Protein AF-A0A1G3WNV5-F1 (afdb_monomer_lite)

Sequence (313 aa):
MLDRANKNKIIVFASIVGGILVFDLFTVISNIFVAPLLDGYGIPDILIYLKTVVFLFLFIVLFVWIKNENFKLTKTSLKIFSIVALALIIAYFLSLYMYKYVLILETTQIIKTNILNGNPSLVYEFSRINYKTLSYVQMIFAGFNSELIIFAEAMVLQLMVTSIEKYVVTDEPTHVYDPFLFDGKLFPLFFILTIAAFGSLNIFLLRYDMLGALEMAIGIAGFAVVFPALFPSMHIYKTRNGECTKSYFTGTYTLLLVLSILATLFFTALFGLNVMFITSGRGTYRIISSFIALVLSVFIAIRVQKIISLENK

Secondary structure (DSSP, 8-state):
-B-GGGHHHHHHHHHHHHHHHHHHHHHHHHHHHTS---SSB-HHHHHHHHHHHHHHHHHHHHHHHHH-TT----HHHHHHHHHHHHHHHHHHHHHHHHHHHHHHHHHHHIIIIIIISS-GGGHHHHHHHHHHHHHHHHHHHTTTT-HHHHHHHHHHHHHHHHHGGG--B----EEE--TTTS-TTHHHHHHHHHHHHHHTS-TT-S-B-HHHHHHHHHHHHHHHHHGGGHHHHHHHHHTTTSEEEHHHHHHHHHHHHHHHHHHHHHHHHHHHHHHHHHHTT---THHHHHHHHHHHHHHHHHHHHHHHHHHT-

pLDDT: mean 87.4, std 7.0, range [57.06, 97.0]

Foldseek 3Di:
DFDCVCLVVLVVVLVLLVVVLVLLVVLLCCVVPPAQDADFDFPLNLLSVVLNVLSVVLSVLSVCVNPPVPDDDDLLNNLLSLVLSLVSLVVSLVRLVVLLVVLVVVLVCLCVPPQPPHDVVCNVVSVVNSVSSVSNSCSNCVPSNPSVNSVVSSVVSVVSSVCSVVTDDDDFDWDFDDLVLLDLCLLVLLVLLLVLLVLLADPPDRGDHPLRSVLNSLSVQLNSLSVSLNVLNVVSNVCRRHIDGPCSSLVSLVSLLVSLVSNLVSLVVNLVSLVVCVVVVNHDPSNVSSVSSNVSSVVSNVVSVVSNVVVVD

Structure (mmCIF, N/CA/C/O backbone):
data_AF-A0A1G3WNV5-F1
#
_entry.id   AF-A0A1G3WNV5-F1
#
loop_
_atom_site.group_PDB
_atom_site.id
_atom_site.type_symbol
_atom_site.label_atom_id
_atom_site.label_alt_id
_atom_site.label_comp_id
_atom_site.label_asym_id
_atom_site.label_entity_id
_atom_site.label_seq_id
_atom_site.pdbx_PDB_ins_code
_atom_site.Cartn_x
_atom_site.Cartn_y
_atom_site.Cartn_z
_atom_site.occupancy
_atom_site.B_iso_or_equiv
_atom_site.auth_seq_id
_atom_site.auth_comp_id
_atom_site.auth_asym_id
_atom_site.auth_atom_id
_atom_site.pdbx_PDB_model_num
ATOM 1 N N . MET A 1 1 ? -19.283 -3.654 18.528 1.00 82.94 1 MET A N 1
ATOM 2 C CA . MET A 1 1 ? -18.450 -4.504 17.619 1.00 82.94 1 MET A CA 1
ATOM 3 C C . MET A 1 1 ? -19.262 -4.978 16.405 1.00 82.94 1 MET A C 1
ATOM 5 O O . MET A 1 1 ? -20.467 -4.794 16.427 1.00 82.94 1 MET A O 1
ATOM 9 N N . LEU A 1 2 ? -18.669 -5.540 15.334 1.00 84.62 2 LEU A N 1
ATOM 10 C CA . LEU A 1 2 ? -19.472 -6.085 14.215 1.00 84.62 2 LEU A CA 1
ATOM 11 C C . LEU A 1 2 ? -20.338 -7.264 14.674 1.00 84.62 2 LEU A C 1
ATOM 13 O O . LEU A 1 2 ? -19.812 -8.236 15.214 1.00 84.62 2 LEU A O 1
ATOM 17 N N . ASP A 1 3 ? -21.642 -7.183 14.411 1.00 87.12 3 ASP A N 1
ATOM 18 C CA . ASP A 1 3 ? -22.593 -8.237 14.756 1.00 87.12 3 ASP A CA 1
ATOM 19 C C . ASP A 1 3 ? -22.480 -9.434 13.791 1.00 87.12 3 ASP A C 1
ATOM 21 O O . ASP A 1 3 ? -22.239 -9.278 12.583 1.00 87.12 3 ASP A O 1
ATOM 25 N N . ARG A 1 4 ? -22.697 -10.639 14.323 1.00 86.06 4 ARG A N 1
ATOM 26 C CA . ARG A 1 4 ? -22.766 -11.902 13.582 1.00 86.06 4 ARG A CA 1
ATOM 27 C C . ARG A 1 4 ? -23.961 -11.984 12.636 1.00 86.06 4 ARG A C 1
ATOM 29 O O . ARG A 1 4 ? -23.869 -12.716 11.653 1.00 86.06 4 ARG A O 1
ATOM 36 N N . ALA A 1 5 ? -24.995 -11.163 12.813 1.00 87.06 5 ALA A N 1
ATOM 37 C CA . ALA A 1 5 ? -26.059 -10.978 11.825 1.00 87.06 5 ALA A CA 1
ATOM 38 C C . ALA A 1 5 ? -25.522 -10.607 10.422 1.00 87.06 5 ALA A C 1
ATOM 40 O O . ALA A 1 5 ? -26.149 -10.901 9.405 1.00 87.06 5 ALA A O 1
ATOM 41 N N . ASN A 1 6 ? -24.321 -10.017 10.331 1.00 90.31 6 ASN A N 1
ATOM 42 C CA . ASN A 1 6 ? -23.687 -9.668 9.056 1.00 90.31 6 ASN A CA 1
ATOM 43 C C . ASN A 1 6 ? -22.895 -10.818 8.402 1.00 90.31 6 ASN A C 1
ATOM 45 O O . ASN A 1 6 ? -22.257 -10.589 7.373 1.00 90.31 6 ASN A O 1
ATOM 49 N N . LYS A 1 7 ? -22.906 -12.042 8.956 1.00 90.25 7 LYS A N 1
ATOM 50 C CA . LYS A 1 7 ? -22.056 -13.157 8.493 1.00 90.25 7 LYS A CA 1
ATOM 51 C C . LYS A 1 7 ? -22.177 -13.423 6.993 1.00 90.25 7 LYS A C 1
ATOM 53 O O . LYS A 1 7 ? -21.157 -13.486 6.315 1.00 90.25 7 LYS A O 1
ATOM 58 N N . ASN A 1 8 ? -23.396 -13.485 6.457 1.00 91.31 8 ASN A N 1
ATOM 59 C CA . ASN A 1 8 ? -23.613 -13.724 5.025 1.00 91.31 8 ASN A CA 1
ATOM 60 C C . ASN A 1 8 ? -23.050 -12.592 4.152 1.00 91.31 8 ASN A C 1
ATOM 62 O O . ASN A 1 8 ? -22.412 -12.859 3.138 1.00 91.31 8 ASN A O 1
ATOM 66 N N . LYS A 1 9 ? -23.205 -11.330 4.575 1.00 92.62 9 LYS A N 1
ATOM 67 C CA . LYS A 1 9 ? -22.636 -10.171 3.866 1.00 92.62 9 LYS A CA 1
ATOM 68 C C . LYS A 1 9 ? -21.106 -10.223 3.857 1.00 92.62 9 LYS A C 1
ATOM 70 O O . LYS A 1 9 ? -20.479 -9.941 2.842 1.00 92.62 9 LYS A O 1
ATOM 75 N N . ILE A 1 10 ? -20.503 -10.634 4.973 1.00 92.19 10 ILE A N 1
ATOM 76 C CA . ILE A 1 10 ? -19.048 -10.773 5.095 1.00 92.19 10 ILE A CA 1
ATOM 77 C C . ILE A 1 10 ? -18.516 -11.967 4.288 1.00 92.19 10 ILE A C 1
ATOM 79 O O . ILE A 1 10 ? -17.440 -11.855 3.713 1.00 92.19 10 ILE A O 1
ATOM 83 N N . ILE A 1 11 ? -19.267 -13.066 4.160 1.00 94.12 11 ILE A N 1
ATOM 84 C CA . ILE A 1 11 ? -18.916 -14.182 3.262 1.00 94.12 11 ILE A CA 1
ATOM 85 C C . ILE A 1 11 ? -18.890 -13.721 1.800 1.00 94.12 11 ILE A C 1
ATOM 87 O O . ILE A 1 11 ? -17.937 -14.022 1.081 1.00 94.12 11 ILE A O 1
ATOM 91 N N . VAL A 1 12 ? -19.900 -12.962 1.363 1.00 94.38 12 VAL A N 1
ATOM 92 C CA . VAL A 1 12 ? -19.927 -12.378 0.010 1.00 94.38 12 VAL A CA 1
ATOM 93 C C . VAL A 1 12 ? -18.726 -11.456 -0.194 1.00 94.38 12 VAL A C 1
ATOM 95 O O . VAL A 1 12 ? -18.022 -11.576 -1.195 1.00 94.38 12 VAL A O 1
ATOM 98 N N . PHE A 1 13 ? -18.430 -10.596 0.784 1.00 95.00 13 PHE A N 1
ATOM 99 C CA . PHE A 1 13 ? -17.272 -9.710 0.718 1.00 95.00 13 PHE A CA 1
ATOM 100 C C . PHE A 1 13 ? -15.951 -10.502 0.633 1.00 95.00 13 PHE A C 1
ATOM 102 O O . PHE A 1 13 ? -15.135 -10.247 -0.249 1.00 95.00 13 PHE A O 1
ATOM 109 N N . ALA A 1 14 ? -15.761 -11.521 1.472 1.00 95.19 14 ALA A N 1
ATOM 110 C CA . ALA A 1 14 ? -14.579 -12.382 1.426 1.00 95.19 14 ALA A CA 1
ATOM 111 C C . ALA A 1 14 ? -14.433 -13.101 0.075 1.00 95.19 14 ALA A C 1
ATOM 113 O O . ALA A 1 14 ? -13.322 -13.229 -0.427 1.00 95.19 14 ALA A O 1
ATOM 114 N N . SER A 1 15 ? -15.545 -13.520 -0.534 1.00 95.31 15 SER A N 1
ATOM 115 C CA . SER A 1 15 ? -15.548 -14.179 -1.847 1.00 95.31 15 SER A CA 1
ATOM 116 C C . SER A 1 15 ? -15.090 -13.231 -2.957 1.00 95.31 15 SER A C 1
ATOM 118 O O . SER A 1 15 ? -14.293 -13.618 -3.803 1.00 95.31 15 SER A O 1
ATOM 120 N N . ILE A 1 16 ? -15.534 -11.971 -2.921 1.00 95.06 16 ILE A N 1
ATOM 121 C CA . ILE A 1 16 ? -15.100 -10.929 -3.862 1.00 95.06 16 ILE A CA 1
ATOM 122 C C . ILE A 1 16 ? -13.613 -10.616 -3.684 1.00 95.06 16 ILE A C 1
ATOM 124 O O . ILE A 1 16 ? -12.873 -10.602 -4.662 1.00 95.06 16 ILE A O 1
ATOM 128 N N . VAL A 1 17 ? -13.162 -10.405 -2.442 1.00 95.88 17 VAL A N 1
ATOM 129 C CA . VAL A 1 17 ? -11.740 -10.168 -2.129 1.00 95.88 17 VAL A CA 1
ATOM 130 C C . VAL A 1 17 ? -10.886 -11.355 -2.583 1.00 95.88 17 VAL A C 1
ATOM 132 O O . VAL A 1 17 ? -9.823 -11.150 -3.158 1.00 95.88 17 VAL A O 1
ATOM 135 N N . GLY A 1 18 ? -11.364 -12.586 -2.381 1.00 95.56 18 GLY A N 1
ATOM 136 C CA . GLY A 1 18 ? -10.711 -13.799 -2.870 1.00 95.56 18 GLY A CA 1
ATOM 137 C C . GLY A 1 18 ? -10.654 -13.869 -4.397 1.00 95.56 18 GLY A C 1
ATOM 138 O O . GLY A 1 18 ? -9.622 -14.240 -4.943 1.00 95.56 18 GLY A O 1
ATOM 139 N N . GLY A 1 19 ? -11.719 -13.457 -5.090 1.00 94.44 19 GLY A N 1
ATOM 140 C CA . GLY A 1 19 ? -11.733 -13.343 -6.550 1.00 94.44 19 GLY A CA 1
ATOM 141 C C . GLY A 1 19 ? -10.678 -12.365 -7.069 1.00 94.44 19 GLY A C 1
ATOM 142 O O . GLY A 1 19 ? -9.887 -12.737 -7.929 1.00 94.44 19 GLY A O 1
ATOM 143 N N . ILE A 1 20 ? -10.611 -11.156 -6.496 1.00 94.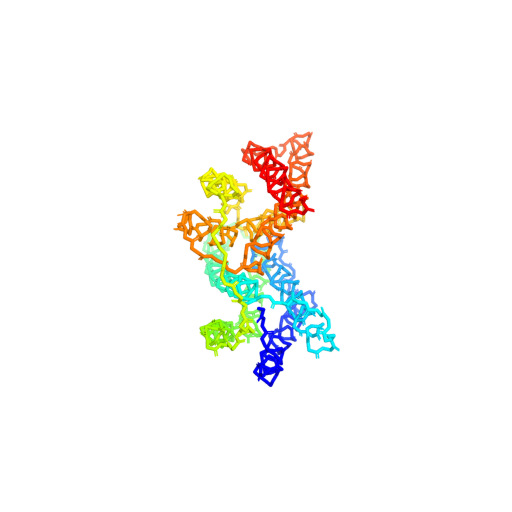44 20 ILE A N 1
ATOM 144 C CA . ILE A 1 20 ? -9.588 -10.150 -6.841 1.00 94.44 20 ILE A CA 1
ATOM 145 C C . ILE A 1 20 ? -8.181 -10.702 -6.580 1.00 94.44 20 ILE A C 1
ATOM 147 O O . ILE A 1 20 ? -7.308 -10.594 -7.432 1.00 94.44 20 ILE A O 1
ATOM 151 N N . LEU A 1 21 ? -7.968 -11.370 -5.442 1.00 95.06 21 LEU A N 1
ATOM 152 C CA . LEU A 1 21 ? -6.678 -11.976 -5.113 1.00 95.06 21 LEU A CA 1
ATOM 153 C C . LEU A 1 21 ? -6.249 -13.039 -6.140 1.00 95.06 21 LEU A C 1
ATOM 155 O O . LEU A 1 21 ? -5.070 -13.140 -6.463 1.00 95.06 21 LEU A O 1
ATOM 159 N N . VAL A 1 22 ? -7.187 -13.832 -6.663 1.00 93.38 22 VAL A N 1
ATOM 160 C CA . VAL A 1 22 ? -6.895 -14.809 -7.724 1.00 93.38 22 VAL A CA 1
ATOM 161 C C . VAL A 1 22 ? -6.466 -14.104 -9.014 1.00 93.38 22 VAL A C 1
ATOM 163 O O . VAL A 1 22 ? -5.479 -14.524 -9.618 1.00 93.38 22 VAL A O 1
ATOM 166 N N . PHE A 1 23 ? -7.148 -13.024 -9.412 1.00 91.31 23 PHE A N 1
ATOM 167 C CA . PHE A 1 23 ? -6.729 -12.204 -10.556 1.00 91.31 23 PHE A CA 1
ATOM 168 C C . PHE A 1 23 ? -5.331 -11.611 -10.348 1.00 91.31 23 PHE A C 1
ATOM 170 O O . PHE A 1 23 ? -4.480 -11.747 -11.226 1.00 91.31 23 PHE A O 1
ATOM 177 N N . ASP A 1 24 ? -5.057 -11.060 -9.164 1.00 91.81 24 ASP A N 1
ATOM 178 C CA . ASP A 1 24 ? -3.744 -10.522 -8.801 1.00 91.81 24 ASP A CA 1
ATOM 179 C C . ASP A 1 24 ? -2.633 -11.575 -8.908 1.00 91.81 24 ASP A C 1
ATOM 181 O O . ASP A 1 24 ? -1.569 -11.312 -9.471 1.00 91.81 24 ASP A O 1
ATOM 185 N N . LEU A 1 25 ? -2.881 -12.796 -8.426 1.00 91.38 25 LEU A N 1
ATOM 186 C CA . LEU A 1 25 ? -1.922 -13.896 -8.529 1.00 91.38 25 LEU A CA 1
ATOM 187 C C . LEU A 1 25 ? -1.656 -14.290 -9.987 1.00 91.38 25 LEU A C 1
ATOM 189 O O . LEU A 1 25 ? -0.496 -14.475 -10.359 1.00 91.38 25 LEU A O 1
ATOM 193 N N . PHE A 1 26 ? -2.693 -14.380 -10.827 1.00 89.12 26 PHE A N 1
ATOM 194 C CA . PHE A 1 26 ? -2.513 -14.641 -12.260 1.00 89.12 26 PHE A CA 1
ATOM 195 C C . PHE A 1 26 ? -1.722 -13.535 -12.948 1.00 89.12 26 PHE A C 1
ATOM 197 O O . PHE A 1 26 ? -0.851 -13.828 -13.770 1.00 89.12 26 PHE A O 1
ATOM 204 N N . THR A 1 27 ? -1.966 -12.281 -12.577 1.00 87.38 27 THR A N 1
ATOM 205 C CA . THR A 1 27 ? -1.164 -11.159 -13.045 1.00 87.38 27 THR A CA 1
ATOM 206 C C . THR A 1 27 ? 0.302 -11.322 -12.661 1.00 87.38 27 THR A C 1
ATOM 208 O O . THR A 1 27 ? 1.171 -11.195 -13.522 1.00 87.38 27 THR A O 1
ATOM 211 N N . VAL A 1 28 ? 0.601 -11.580 -11.386 1.00 87.94 28 VAL A N 1
ATOM 212 C CA . VAL A 1 28 ? 1.986 -11.711 -10.912 1.00 87.94 28 VAL A CA 1
ATOM 213 C C . VAL A 1 28 ? 2.701 -12.832 -11.665 1.00 87.94 28 VAL A C 1
ATOM 215 O O . VAL A 1 28 ? 3.815 -12.640 -12.150 1.00 87.94 28 VAL A O 1
ATOM 218 N N . ILE A 1 29 ? 2.037 -13.977 -11.838 1.00 85.44 29 ILE A N 1
ATOM 219 C CA . ILE A 1 29 ? 2.559 -15.105 -12.618 1.00 85.44 29 ILE A CA 1
ATOM 220 C C . ILE A 1 29 ? 2.815 -14.680 -14.072 1.00 85.44 29 ILE A C 1
ATOM 222 O O . ILE A 1 29 ? 3.893 -14.936 -14.603 1.00 85.44 29 ILE A O 1
ATOM 226 N N . SER A 1 30 ? 1.870 -13.988 -14.711 1.00 81.75 30 SER A N 1
ATOM 227 C CA . SER A 1 30 ? 2.032 -13.501 -16.086 1.00 81.75 30 SER A CA 1
ATOM 228 C C . SER A 1 30 ? 3.206 -12.525 -16.218 1.00 81.75 30 SER A C 1
ATOM 230 O O . SER A 1 30 ? 3.991 -12.628 -17.160 1.00 81.75 30 SER A O 1
ATOM 232 N N . ASN A 1 31 ? 3.377 -11.607 -15.268 1.00 79.75 31 ASN A N 1
ATOM 233 C CA . ASN A 1 31 ? 4.469 -10.635 -15.290 1.00 79.75 31 ASN A CA 1
ATOM 234 C C . ASN A 1 31 ? 5.847 -11.294 -15.119 1.00 79.75 31 ASN A C 1
ATOM 236 O O . ASN A 1 31 ? 6.815 -10.822 -15.708 1.00 79.75 31 ASN A O 1
ATOM 240 N N . ILE A 1 32 ? 5.942 -12.376 -14.339 1.00 80.19 32 ILE A N 1
ATOM 241 C CA . ILE A 1 32 ? 7.207 -13.089 -14.101 1.00 80.19 32 ILE A CA 1
ATOM 242 C C . ILE A 1 32 ? 7.548 -14.042 -15.254 1.00 80.19 32 ILE A C 1
ATOM 244 O O . ILE A 1 32 ? 8.705 -14.118 -15.663 1.00 80.19 32 ILE A O 1
ATOM 248 N N . PHE A 1 33 ? 6.564 -14.798 -15.751 1.00 78.00 33 PHE A N 1
ATOM 249 C CA . PHE A 1 33 ? 6.813 -15.944 -16.634 1.00 78.00 33 PHE A CA 1
ATOM 250 C C . PHE A 1 33 ? 6.441 -15.716 -18.101 1.00 78.00 33 PHE A C 1
ATOM 252 O O . PHE A 1 33 ? 6.921 -16.455 -18.959 1.00 78.00 33 PHE A O 1
ATOM 259 N N . VAL A 1 34 ? 5.584 -14.736 -18.403 1.00 71.44 34 VAL A N 1
ATOM 260 C CA . VAL A 1 34 ? 5.043 -14.525 -19.758 1.00 71.44 34 VAL A CA 1
ATOM 261 C C . VAL A 1 34 ? 5.538 -13.212 -20.360 1.00 71.44 34 VAL A C 1
ATOM 263 O O . VAL A 1 34 ? 5.897 -13.175 -21.536 1.00 71.44 34 VAL A O 1
ATOM 266 N N . ALA A 1 35 ? 5.590 -12.136 -19.573 1.00 68.25 35 ALA A N 1
ATOM 267 C CA . ALA A 1 35 ? 6.023 -10.836 -20.065 1.00 68.25 35 ALA A CA 1
ATOM 268 C C . ALA A 1 35 ? 7.552 -10.775 -20.270 1.00 68.25 35 ALA A C 1
ATOM 270 O O . ALA A 1 35 ? 8.317 -11.269 -19.438 1.00 68.25 35 ALA A O 1
ATOM 271 N N . PRO A 1 36 ? 8.041 -10.134 -21.349 1.00 70.25 36 PRO A N 1
ATOM 272 C CA . PRO A 1 36 ? 9.471 -9.936 -21.534 1.00 70.25 36 PRO A CA 1
ATOM 273 C C . PRO A 1 36 ? 10.030 -8.976 -20.470 1.00 70.25 36 PRO A C 1
ATOM 275 O O . PRO A 1 36 ? 9.568 -7.846 -20.342 1.00 70.25 36 PRO A O 1
ATOM 278 N N . LEU A 1 37 ? 11.064 -9.408 -19.743 1.00 68.94 37 LEU A N 1
ATOM 279 C CA . LEU A 1 37 ? 11.700 -8.636 -18.665 1.00 68.94 37 LEU A CA 1
ATOM 280 C C . LEU A 1 37 ? 12.330 -7.341 -19.183 1.00 68.94 37 LEU A C 1
ATOM 282 O O . LEU A 1 37 ? 13.347 -7.407 -19.868 1.00 68.94 37 LEU A O 1
ATOM 286 N N . LEU A 1 38 ? 11.777 -6.172 -18.867 1.00 72.69 38 LEU A N 1
A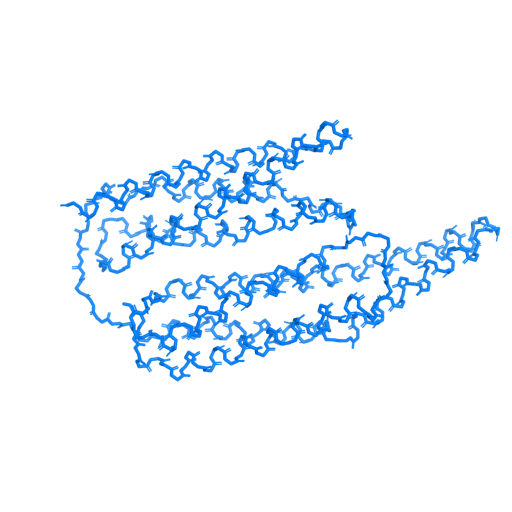TOM 287 C CA . LEU A 1 38 ? 12.399 -4.886 -19.205 1.00 72.69 38 LEU A CA 1
ATOM 288 C C . LEU A 1 38 ? 13.666 -4.628 -18.370 1.00 72.69 38 LEU A C 1
ATOM 290 O O . LEU A 1 38 ? 13.904 -5.269 -17.348 1.00 72.69 38 LEU A O 1
ATOM 294 N N . ASP A 1 39 ? 14.487 -3.674 -18.816 1.00 69.75 39 ASP A N 1
ATOM 295 C CA . ASP A 1 39 ? 15.636 -3.214 -18.035 1.00 69.75 39 ASP A CA 1
ATOM 296 C C . ASP A 1 39 ? 15.128 -2.346 -16.874 1.00 69.75 39 ASP A C 1
ATOM 298 O O . ASP A 1 39 ? 14.810 -1.164 -17.053 1.00 69.75 39 ASP A O 1
ATOM 302 N N . GLY A 1 40 ? 15.012 -2.971 -15.699 1.00 77.31 40 GLY A N 1
ATOM 303 C CA . GLY A 1 40 ? 14.510 -2.367 -14.464 1.00 77.31 40 GLY A CA 1
ATOM 304 C C . GLY A 1 40 ? 13.023 -2.624 -14.200 1.00 77.31 40 GLY A C 1
ATOM 305 O O . GLY A 1 40 ? 12.294 -3.125 -15.051 1.00 77.31 40 GLY A O 1
ATOM 306 N N . TYR A 1 41 ? 12.587 -2.266 -12.993 1.00 83.25 41 TYR A N 1
ATOM 307 C CA . TYR A 1 41 ? 11.206 -2.399 -12.526 1.00 83.25 41 TYR A CA 1
ATOM 308 C C . TYR A 1 41 ? 10.479 -1.060 -12.626 1.00 83.25 41 TYR A C 1
ATOM 310 O O . TYR A 1 41 ? 11.022 -0.029 -12.219 1.00 83.25 41 TYR A O 1
ATOM 318 N N . GLY A 1 42 ? 9.251 -1.065 -13.135 1.00 85.38 42 GLY A N 1
ATOM 319 C CA . GLY A 1 42 ? 8.354 0.082 -13.075 1.00 85.38 42 GLY A CA 1
ATOM 320 C C . GLY A 1 42 ? 7.593 0.155 -11.748 1.00 85.38 42 GLY A C 1
ATOM 321 O O . GLY A 1 42 ? 7.491 -0.817 -10.998 1.00 85.38 42 GLY A O 1
ATOM 322 N N . ILE A 1 43 ? 6.980 1.310 -11.475 1.00 87.06 43 ILE A N 1
ATOM 323 C CA . ILE A 1 43 ? 6.033 1.463 -10.355 1.00 87.06 43 ILE A CA 1
ATOM 324 C C . ILE A 1 43 ? 4.873 0.443 -10.430 1.00 87.06 43 ILE A C 1
ATOM 326 O O . ILE A 1 43 ? 4.533 -0.109 -9.379 1.00 87.06 43 ILE A O 1
ATOM 330 N N . PRO A 1 44 ? 4.286 0.122 -11.608 1.00 88.06 44 PRO A N 1
ATOM 331 C CA . PRO A 1 44 ? 3.224 -0.882 -11.684 1.00 88.06 44 PRO A CA 1
ATOM 332 C C . PRO A 1 44 ? 3.681 -2.262 -11.210 1.00 88.06 44 PRO A C 1
ATOM 334 O O . PRO A 1 44 ? 2.929 -2.939 -10.511 1.00 88.06 44 PRO A O 1
ATOM 337 N N . ASP A 1 45 ? 4.919 -2.654 -11.528 1.00 86.38 45 ASP A N 1
ATOM 338 C CA . ASP A 1 45 ? 5.480 -3.938 -11.102 1.00 86.38 45 ASP A CA 1
ATOM 339 C C . ASP A 1 45 ? 5.585 -4.008 -9.575 1.00 86.38 45 ASP A C 1
ATOM 341 O O . ASP A 1 45 ? 5.297 -5.036 -8.980 1.00 86.38 45 ASP A O 1
ATOM 345 N N . ILE A 1 46 ? 5.925 -2.901 -8.913 1.00 89.31 46 ILE A N 1
ATOM 346 C CA . ILE A 1 46 ? 5.994 -2.820 -7.447 1.00 89.31 46 ILE A CA 1
ATOM 347 C C . ILE A 1 46 ? 4.589 -2.843 -6.828 1.00 89.31 46 ILE A C 1
ATOM 349 O O . ILE A 1 46 ? 4.335 -3.539 -5.840 1.00 89.31 46 ILE A O 1
ATOM 353 N N . LEU A 1 47 ? 3.662 -2.078 -7.409 1.00 91.25 47 LEU A N 1
ATOM 354 C CA . LEU A 1 47 ? 2.308 -1.921 -6.890 1.00 91.25 47 LEU A CA 1
ATOM 355 C C . LEU A 1 47 ? 1.486 -3.205 -6.973 1.00 91.25 47 LEU A C 1
ATOM 357 O O . LEU A 1 47 ? 0.699 -3.439 -6.060 1.00 91.25 47 LEU A O 1
ATOM 361 N N . ILE A 1 48 ? 1.674 -4.053 -7.992 1.00 91.38 48 ILE A N 1
ATOM 362 C CA . ILE A 1 48 ? 0.944 -5.325 -8.063 1.00 91.38 48 ILE A CA 1
ATOM 363 C C . ILE A 1 48 ? 1.325 -6.266 -6.914 1.00 91.38 48 ILE A C 1
ATOM 365 O O . ILE A 1 48 ? 0.442 -6.869 -6.302 1.00 91.38 48 ILE A O 1
ATOM 369 N N . TYR A 1 49 ? 2.607 -6.341 -6.538 1.00 91.56 49 TYR A N 1
ATOM 370 C CA . TYR A 1 49 ? 3.027 -7.145 -5.386 1.00 91.56 49 TYR A CA 1
ATOM 371 C C . TYR A 1 49 ? 2.420 -6.608 -4.090 1.00 91.56 49 TYR A C 1
ATOM 373 O O . TYR A 1 49 ? 1.866 -7.370 -3.297 1.00 91.56 49 TYR A O 1
ATOM 381 N N . LEU A 1 50 ? 2.469 -5.287 -3.891 1.00 92.06 50 LEU A N 1
ATOM 382 C CA . LEU A 1 50 ? 1.906 -4.661 -2.697 1.00 92.06 50 LEU A CA 1
ATOM 383 C C . LEU A 1 50 ? 0.383 -4.841 -2.620 1.00 92.06 50 LEU A C 1
ATOM 385 O O . LEU A 1 50 ? -0.139 -5.197 -1.563 1.00 92.06 50 LEU A O 1
ATOM 389 N N . LYS A 1 51 ? -0.318 -4.644 -3.744 1.00 93.50 51 LYS A N 1
ATOM 390 C CA . LYS A 1 51 ? -1.755 -4.902 -3.887 1.00 93.50 51 LYS A CA 1
ATOM 391 C C . LYS A 1 51 ? -2.069 -6.345 -3.482 1.00 93.50 51 LYS A C 1
ATOM 393 O O . LYS A 1 51 ? -2.858 -6.542 -2.561 1.00 93.50 51 LYS A O 1
ATOM 398 N N . THR A 1 52 ? -1.372 -7.326 -4.058 1.00 94.44 52 THR A N 1
ATOM 399 C CA . THR A 1 52 ? -1.568 -8.758 -3.767 1.00 94.44 52 THR A CA 1
ATOM 400 C C . THR A 1 52 ? -1.432 -9.059 -2.270 1.00 94.44 52 THR A C 1
ATOM 402 O O . THR A 1 52 ? -2.286 -9.724 -1.682 1.00 94.44 52 THR A O 1
ATOM 405 N N . VAL A 1 53 ? -0.390 -8.531 -1.614 1.00 93.62 53 VAL A N 1
ATOM 406 C CA . VAL A 1 53 ? -0.160 -8.731 -0.171 1.00 93.62 53 VAL A CA 1
ATOM 407 C C . VAL A 1 53 ? -1.278 -8.112 0.673 1.00 93.62 53 VAL A C 1
ATOM 409 O O . VAL A 1 53 ? -1.734 -8.727 1.640 1.00 93.62 53 VAL A O 1
ATOM 412 N N . VAL A 1 54 ? -1.760 -6.920 0.313 1.00 93.69 54 VAL A N 1
ATOM 413 C CA . VAL A 1 54 ? -2.857 -6.259 1.036 1.00 93.69 54 VAL A CA 1
ATOM 414 C C . VAL A 1 54 ? -4.182 -7.001 0.859 1.00 93.69 54 VAL A C 1
ATOM 416 O O . VAL A 1 54 ? -4.913 -7.172 1.838 1.00 93.69 54 VAL A O 1
ATOM 419 N N . PHE A 1 55 ? -4.478 -7.503 -0.342 1.00 95.56 55 PHE A N 1
ATOM 420 C CA . PHE A 1 55 ? -5.661 -8.333 -0.583 1.00 95.56 55 PHE A CA 1
ATOM 421 C C . PHE A 1 55 ? -5.589 -9.667 0.158 1.00 95.56 55 PHE A C 1
ATOM 423 O O . PHE A 1 55 ? -6.583 -10.082 0.754 1.00 95.56 55 PHE A O 1
ATOM 430 N N . LEU A 1 56 ? -4.412 -10.296 0.211 1.00 96.00 56 LEU A N 1
ATOM 431 C CA . LEU A 1 56 ? -4.185 -11.501 1.006 1.00 96.00 56 LEU A CA 1
ATOM 432 C C . LEU A 1 56 ? -4.436 -11.239 2.496 1.00 96.00 56 LEU A C 1
ATOM 434 O O . LEU A 1 56 ? -5.154 -11.998 3.146 1.00 96.00 56 LEU A O 1
ATOM 438 N N . PHE A 1 57 ? -3.896 -10.145 3.036 1.00 94.12 57 PHE A N 1
ATOM 439 C CA . PHE A 1 57 ? -4.129 -9.759 4.426 1.00 94.12 57 PHE A CA 1
ATOM 440 C C . PHE A 1 57 ? -5.619 -9.520 4.709 1.00 94.12 57 PHE A C 1
ATOM 442 O O . PHE A 1 57 ? -6.158 -10.071 5.671 1.00 94.12 57 PHE A O 1
ATOM 449 N N . LEU A 1 58 ? -6.305 -8.748 3.859 1.00 95.00 58 LEU A N 1
ATOM 450 C CA . LEU A 1 58 ? -7.739 -8.486 4.000 1.00 95.00 58 LEU A CA 1
ATOM 451 C C . LEU A 1 58 ? -8.550 -9.788 3.944 1.00 95.00 58 LEU A C 1
ATOM 453 O O . LEU A 1 58 ? -9.438 -9.992 4.773 1.00 95.00 58 LEU A O 1
ATOM 457 N N . PHE A 1 59 ? -8.217 -10.688 3.018 1.00 96.50 59 PHE A N 1
ATOM 458 C CA . PHE A 1 59 ? -8.848 -11.999 2.905 1.00 96.50 59 PHE A CA 1
ATOM 459 C C . PHE A 1 59 ? -8.675 -12.824 4.184 1.00 96.50 59 PHE A C 1
ATOM 461 O O . PHE A 1 59 ? -9.659 -13.345 4.708 1.00 96.50 59 PHE A O 1
ATOM 468 N N . ILE A 1 60 ? -7.458 -12.888 4.736 1.00 94.94 60 ILE A N 1
ATOM 469 C CA . ILE A 1 60 ? -7.174 -13.594 5.994 1.00 94.94 60 ILE A CA 1
ATOM 470 C C . ILE A 1 60 ? -7.987 -12.994 7.144 1.00 94.94 60 ILE A C 1
ATOM 472 O O . ILE A 1 60 ? -8.621 -13.742 7.883 1.00 94.94 60 ILE A O 1
ATOM 476 N N . VAL A 1 61 ? -8.028 -11.666 7.290 1.00 93.44 61 VAL A N 1
ATOM 477 C CA . VAL A 1 61 ? -8.803 -10.999 8.353 1.00 93.44 61 VAL A CA 1
ATOM 478 C C . VAL A 1 61 ? -10.290 -11.347 8.256 1.00 93.44 61 VAL A C 1
ATOM 480 O O . VAL A 1 61 ? -10.914 -11.689 9.265 1.00 93.44 61 VAL A O 1
ATOM 483 N N . LEU A 1 62 ? -10.861 -11.299 7.050 1.00 94.81 62 LEU A N 1
ATOM 484 C CA . LEU A 1 62 ? -12.258 -11.665 6.813 1.00 94.81 62 LEU A CA 1
ATOM 485 C C . LEU A 1 62 ? -12.506 -13.149 7.101 1.00 94.81 62 LEU A C 1
ATOM 487 O O . LEU A 1 62 ? -13.468 -13.492 7.786 1.00 94.81 62 LEU A O 1
ATOM 491 N N . PHE A 1 63 ? -11.624 -14.030 6.629 1.00 94.62 63 PHE A N 1
ATOM 492 C CA . PHE A 1 63 ? -11.734 -15.472 6.824 1.00 94.62 63 PHE A CA 1
ATOM 493 C C . PHE A 1 63 ? -11.632 -15.867 8.302 1.00 94.62 63 PHE A C 1
ATOM 495 O O . PHE A 1 63 ? -12.464 -16.629 8.799 1.00 94.62 63 PHE A O 1
ATOM 502 N N . VAL A 1 64 ? -10.662 -15.301 9.028 1.00 93.56 64 VAL A N 1
ATOM 503 C CA . VAL A 1 64 ? -10.505 -15.494 10.475 1.00 93.56 64 VAL A CA 1
ATOM 504 C C . VAL A 1 64 ? -11.747 -15.004 11.206 1.00 93.56 64 VAL A C 1
ATOM 506 O O . VAL A 1 64 ? -12.251 -15.726 12.062 1.00 93.56 64 VAL A O 1
ATOM 509 N N . TRP A 1 65 ? -12.304 -13.842 10.846 1.00 93.44 65 TRP A N 1
ATOM 510 C CA . TRP A 1 65 ? -13.554 -13.381 11.450 1.00 93.44 65 TRP A CA 1
ATOM 511 C C . TRP A 1 65 ? -14.720 -14.334 11.159 1.00 93.44 65 TRP A C 1
ATOM 513 O O . TRP A 1 65 ? -15.499 -14.615 12.062 1.00 93.44 65 TRP A O 1
ATOM 523 N N . ILE A 1 66 ? -14.844 -14.877 9.942 1.00 92.62 66 ILE A N 1
ATOM 524 C CA . ILE A 1 66 ? -15.908 -15.834 9.580 1.00 92.62 66 ILE A CA 1
ATOM 525 C C . ILE A 1 66 ? -15.807 -17.135 10.390 1.00 92.62 66 ILE A C 1
ATOM 527 O O . ILE A 1 66 ? -16.840 -17.698 10.763 1.00 92.62 66 ILE A O 1
ATOM 531 N N . LYS A 1 67 ? -14.584 -17.631 10.621 1.00 91.81 67 LYS A N 1
ATOM 532 C CA . LYS A 1 67 ? -14.323 -18.934 11.254 1.00 91.81 67 LYS A CA 1
ATOM 533 C C . LYS A 1 67 ? -14.201 -18.878 12.774 1.00 91.81 67 LYS A C 1
ATOM 535 O O . LYS A 1 67 ? -14.559 -19.850 13.427 1.00 91.81 67 LYS A O 1
ATOM 540 N N . ASN A 1 68 ? -13.697 -17.781 13.330 1.00 90.00 68 ASN A N 1
ATOM 541 C CA . ASN A 1 68 ? -13.452 -17.637 14.759 1.00 90.00 68 ASN A CA 1
ATOM 542 C C . ASN A 1 68 ? -14.483 -16.698 15.394 1.00 90.00 68 ASN A C 1
ATOM 544 O O . ASN A 1 68 ? -14.489 -15.488 15.145 1.00 90.00 68 ASN A O 1
ATOM 548 N N . GLU A 1 69 ? -15.331 -17.254 16.258 1.00 81.56 69 GLU A N 1
ATOM 549 C CA . GLU A 1 69 ? -16.390 -16.512 16.948 1.00 81.56 69 GLU A CA 1
ATOM 550 C C . GLU A 1 69 ? -15.846 -15.448 17.912 1.00 81.56 69 GLU A C 1
ATOM 552 O O . GLU A 1 69 ? -16.451 -14.383 18.056 1.00 81.56 69 GLU A O 1
ATOM 557 N N . ASN A 1 70 ? -14.650 -15.669 18.460 1.00 82.31 70 ASN A N 1
ATOM 558 C CA . ASN A 1 70 ? -14.017 -14.786 19.440 1.00 82.31 70 ASN A CA 1
ATOM 559 C C . ASN A 1 70 ? -13.236 -13.624 18.809 1.00 82.31 70 ASN A C 1
ATOM 561 O O . ASN A 1 70 ? -12.809 -12.708 19.516 1.00 82.31 70 ASN A O 1
ATOM 565 N N . PHE A 1 71 ? -13.021 -13.639 17.490 1.00 84.06 71 PHE A N 1
ATOM 566 C CA . PHE A 1 71 ? -12.272 -12.581 16.821 1.00 84.06 71 PHE A CA 1
ATOM 567 C C . PHE A 1 71 ? -13.108 -11.296 16.714 1.00 84.06 71 PHE A C 1
ATOM 569 O O . PHE A 1 71 ? -14.147 -11.250 16.051 1.00 84.06 71 PHE A O 1
ATOM 576 N N . LYS A 1 72 ? -12.639 -10.226 17.364 1.00 81.69 72 LYS A N 1
ATOM 577 C CA . LYS A 1 72 ? -13.334 -8.936 17.450 1.00 81.69 72 LYS A CA 1
ATOM 578 C C . LYS A 1 72 ? -12.902 -8.012 16.313 1.00 81.69 72 LYS A C 1
ATOM 580 O O . LYS A 1 72 ? -11.846 -7.392 16.376 1.00 81.69 72 LYS A O 1
ATOM 585 N N . LEU A 1 73 ? -13.748 -7.881 15.293 1.00 84.38 73 LEU A N 1
ATOM 586 C CA . LEU A 1 73 ? -13.567 -6.915 14.207 1.00 84.38 73 LEU A CA 1
ATOM 587 C C . LEU A 1 73 ? -14.501 -5.718 14.414 1.00 84.38 73 LEU A C 1
ATOM 589 O O . LEU A 1 73 ? -15.699 -5.880 14.657 1.00 84.38 73 LEU A O 1
ATOM 593 N N . THR A 1 74 ? -13.967 -4.501 14.316 1.00 86.12 74 THR A N 1
ATOM 594 C CA . THR A 1 74 ? -14.794 -3.288 14.329 1.00 86.12 74 THR A CA 1
ATOM 595 C C . THR A 1 74 ? -15.141 -2.862 12.907 1.00 86.12 74 THR A C 1
ATOM 597 O O . THR A 1 74 ? -14.380 -3.086 11.961 1.00 86.12 74 THR A O 1
ATOM 600 N N . LYS A 1 75 ? -16.290 -2.198 12.762 1.00 87.12 75 LYS A N 1
ATOM 601 C CA . LYS A 1 75 ? -16.728 -1.582 11.504 1.00 87.12 75 LYS A CA 1
ATOM 602 C C . LYS A 1 75 ? -15.678 -0.610 10.956 1.00 87.12 75 LYS A C 1
ATOM 604 O O . LYS A 1 75 ? -15.391 -0.624 9.762 1.00 87.12 75 LYS A O 1
ATOM 609 N N . THR A 1 76 ? -15.067 0.179 11.839 1.00 84.94 76 THR A N 1
ATOM 610 C CA . THR A 1 76 ? -14.014 1.144 11.506 1.00 84.94 76 THR A CA 1
ATOM 611 C C . THR A 1 76 ? -12.770 0.454 10.954 1.00 84.94 76 THR A C 1
ATOM 613 O O . THR A 1 76 ? -12.292 0.841 9.892 1.00 84.94 76 THR A O 1
ATOM 616 N N . SER A 1 77 ? -12.284 -0.605 11.612 1.00 87.50 77 SER A N 1
ATOM 617 C CA . SER A 1 77 ? -11.121 -1.373 11.145 1.00 87.50 77 SER A CA 1
ATOM 618 C C . SER A 1 77 ? -11.369 -1.991 9.769 1.00 87.50 77 SER A C 1
ATOM 620 O O . SER A 1 77 ? -10.547 -1.832 8.871 1.00 87.50 77 SER A O 1
ATOM 622 N N . LEU A 1 78 ? -12.529 -2.633 9.571 1.00 91.88 78 LEU A N 1
ATOM 623 C CA . LEU A 1 78 ? -12.889 -3.221 8.279 1.00 91.88 78 LEU A CA 1
ATOM 624 C C . LEU A 1 78 ? -12.962 -2.159 7.170 1.00 91.88 78 LEU A C 1
ATOM 626 O O . LEU A 1 78 ? -12.428 -2.370 6.081 1.00 91.88 78 LEU A O 1
ATOM 630 N N . LYS A 1 79 ? -13.581 -1.004 7.452 1.00 90.81 79 LYS A N 1
ATOM 631 C CA . LYS A 1 79 ? -13.669 0.113 6.503 1.00 90.81 79 LYS A CA 1
ATOM 632 C C . LYS A 1 79 ? -12.281 0.634 6.132 1.00 90.81 79 LYS A C 1
ATOM 634 O O . LYS A 1 79 ? -12.014 0.822 4.952 1.00 90.81 79 LYS A O 1
ATOM 639 N N . ILE A 1 80 ? -11.393 0.807 7.111 1.00 89.00 80 ILE A N 1
ATOM 640 C CA . ILE A 1 80 ? -10.020 1.275 6.884 1.00 89.00 80 ILE A CA 1
ATOM 641 C C . ILE A 1 80 ? -9.252 0.299 5.994 1.00 89.00 80 ILE A C 1
ATOM 643 O O . ILE A 1 80 ? -8.749 0.727 4.961 1.00 89.00 80 ILE A O 1
ATOM 647 N N . PHE A 1 81 ? -9.222 -0.998 6.322 1.00 91.69 81 PHE A N 1
ATOM 648 C CA . PHE A 1 81 ? -8.519 -1.991 5.497 1.00 91.69 81 PHE A CA 1
ATOM 649 C C . PHE A 1 81 ? -9.055 -2.042 4.062 1.00 91.69 81 PHE A C 1
ATOM 651 O O . PHE A 1 81 ? -8.281 -2.120 3.111 1.00 91.69 81 PHE A O 1
ATOM 658 N N . SER A 1 82 ? -10.372 -1.916 3.899 1.00 92.88 82 SER A N 1
ATOM 659 C CA . SER A 1 82 ? -11.013 -1.900 2.582 1.00 92.88 82 SER A CA 1
ATOM 660 C C . SER A 1 82 ? -10.685 -0.627 1.787 1.00 92.88 82 SER A C 1
ATOM 662 O O . SER A 1 82 ? -10.490 -0.695 0.577 1.00 92.88 82 SER A O 1
ATOM 664 N N . ILE A 1 83 ? -10.571 0.530 2.454 1.00 91.75 83 ILE A N 1
ATOM 665 C CA . ILE A 1 83 ? -10.126 1.788 1.831 1.00 91.75 83 ILE A CA 1
ATOM 666 C C . ILE A 1 83 ? -8.660 1.691 1.394 1.00 91.75 83 ILE A C 1
ATOM 668 O O . ILE A 1 83 ? -8.340 2.173 0.312 1.00 91.75 83 ILE A O 1
ATOM 672 N N . VAL A 1 84 ? -7.781 1.053 2.179 1.00 92.38 84 VAL A N 1
ATOM 673 C CA . VAL A 1 84 ? -6.380 0.824 1.769 1.00 92.38 84 VAL A CA 1
ATOM 674 C C . VAL A 1 84 ? -6.323 -0.016 0.497 1.00 92.38 84 VAL A C 1
ATOM 676 O O . VAL A 1 84 ? -5.645 0.359 -0.457 1.00 92.38 84 VAL A O 1
ATOM 679 N N . ALA A 1 85 ? -7.073 -1.120 0.462 1.00 94.19 85 ALA A N 1
ATOM 680 C CA . ALA A 1 85 ? -7.156 -1.989 -0.707 1.00 94.19 85 ALA A CA 1
ATOM 681 C C . ALA A 1 85 ? -7.684 -1.235 -1.944 1.00 94.19 85 ALA A C 1
ATOM 683 O O . ALA A 1 85 ? -7.112 -1.348 -3.028 1.00 94.19 85 ALA A O 1
ATOM 684 N N . LEU A 1 86 ? -8.714 -0.397 -1.774 1.00 94.19 86 LEU A N 1
ATOM 685 C CA . LEU A 1 86 ? -9.259 0.437 -2.849 1.00 94.19 86 LEU A CA 1
ATOM 686 C C . LEU A 1 86 ? -8.251 1.484 -3.340 1.00 94.19 86 LEU A C 1
ATOM 688 O O . LEU A 1 86 ? -8.080 1.655 -4.544 1.00 94.19 86 LEU A O 1
ATOM 692 N N . ALA A 1 87 ? -7.557 2.162 -2.424 1.00 92.12 87 ALA A N 1
ATOM 693 C CA . ALA A 1 87 ? -6.535 3.143 -2.770 1.00 92.12 87 ALA A CA 1
ATOM 694 C C . ALA A 1 87 ? -5.376 2.504 -3.549 1.00 92.12 87 ALA A C 1
ATOM 696 O O . ALA A 1 87 ? -4.889 3.106 -4.503 1.00 92.12 87 ALA A O 1
ATOM 697 N N . LEU A 1 88 ? -4.974 1.277 -3.197 1.00 93.06 88 LEU A N 1
ATOM 698 C CA . LEU A 1 88 ? -3.957 0.530 -3.940 1.00 93.06 88 LEU A CA 1
ATOM 699 C C . LEU A 1 88 ? -4.434 0.100 -5.328 1.00 93.06 88 LEU A C 1
ATOM 701 O O . LEU A 1 88 ? -3.650 0.209 -6.264 1.00 93.06 88 LEU A O 1
ATOM 705 N N . ILE A 1 89 ? -5.697 -0.313 -5.495 1.00 93.69 89 ILE A N 1
ATOM 706 C CA . ILE A 1 89 ? -6.263 -0.554 -6.834 1.00 93.69 89 ILE A CA 1
ATOM 707 C C . ILE A 1 89 ? -6.185 0.717 -7.683 1.00 93.69 89 ILE A C 1
ATOM 709 O O . ILE A 1 89 ? -5.716 0.668 -8.817 1.00 93.69 89 ILE A O 1
ATOM 713 N N . ILE A 1 90 ? -6.620 1.859 -7.143 1.00 92.00 90 ILE A N 1
ATOM 714 C CA . ILE A 1 90 ? -6.628 3.131 -7.877 1.00 92.00 90 ILE A CA 1
ATOM 715 C C . ILE A 1 90 ? -5.198 3.568 -8.218 1.00 92.00 90 ILE A C 1
ATOM 717 O O . ILE A 1 90 ? -4.927 3.963 -9.350 1.00 92.00 90 ILE A O 1
ATOM 721 N N . ALA A 1 91 ? -4.269 3.473 -7.265 1.00 90.94 91 ALA A N 1
ATOM 722 C CA . ALA A 1 91 ? -2.864 3.791 -7.496 1.00 90.94 91 ALA A CA 1
ATOM 723 C C . ALA A 1 91 ? -2.247 2.869 -8.555 1.00 90.94 91 ALA A C 1
ATOM 725 O O . ALA A 1 91 ? -1.529 3.345 -9.433 1.00 90.94 91 ALA A O 1
ATOM 726 N N . TYR A 1 92 ? -2.562 1.572 -8.506 1.00 91.69 92 TYR A N 1
ATOM 727 C CA . TYR A 1 92 ? -2.123 0.600 -9.499 1.00 91.69 92 TYR A CA 1
ATOM 728 C C . TYR A 1 92 ? -2.676 0.929 -10.885 1.00 91.69 92 TYR A C 1
ATOM 730 O O . TYR A 1 92 ? -1.900 1.029 -11.827 1.00 91.69 92 TYR A O 1
ATOM 738 N N . PHE A 1 93 ? -3.978 1.202 -10.996 1.00 90.81 93 PHE A N 1
ATOM 739 C CA . PHE A 1 93 ? -4.622 1.627 -12.239 1.00 90.81 93 PHE A CA 1
ATOM 740 C C . PHE A 1 93 ? -3.947 2.862 -12.845 1.00 90.81 93 PHE A C 1
ATOM 742 O O . PHE A 1 93 ? -3.549 2.846 -14.008 1.00 90.81 93 PHE A O 1
ATOM 749 N N . LEU A 1 94 ? -3.781 3.926 -12.051 1.00 89.12 94 LEU A N 1
ATOM 750 C CA . LEU A 1 94 ? -3.171 5.176 -12.511 1.00 89.12 94 LEU A CA 1
ATOM 751 C C . LEU A 1 94 ? -1.713 4.971 -12.920 1.00 89.12 94 LEU A C 1
ATOM 753 O O . LEU A 1 94 ? -1.285 5.479 -13.954 1.00 89.12 94 LEU A O 1
ATOM 757 N N . SER A 1 95 ? -0.956 4.217 -12.123 1.00 88.50 95 SER A N 1
ATOM 758 C CA . SER A 1 95 ? 0.438 3.911 -12.419 1.00 88.50 95 SER A CA 1
ATOM 759 C C . SER A 1 95 ? 0.564 3.104 -13.705 1.00 88.50 95 SER A C 1
ATOM 761 O O . SER A 1 95 ? 1.375 3.454 -14.556 1.00 88.50 95 SER A O 1
ATOM 763 N N . LEU A 1 96 ? -0.264 2.074 -13.873 1.00 87.62 96 LEU A N 1
ATOM 764 C CA . LEU A 1 96 ? -0.279 1.215 -15.049 1.00 87.62 96 LEU A CA 1
ATOM 765 C C . LEU A 1 96 ? -0.636 2.025 -16.300 1.00 87.62 96 LEU A C 1
ATOM 767 O O . LEU A 1 96 ? 0.123 2.016 -17.269 1.00 87.62 96 LEU A O 1
ATOM 771 N N . TYR A 1 97 ? -1.713 2.812 -16.240 1.00 86.38 97 TYR A N 1
ATOM 772 C CA . TYR A 1 97 ? -2.126 3.704 -17.322 1.00 86.38 97 TYR A CA 1
ATOM 773 C C . TYR A 1 97 ? -1.004 4.673 -17.714 1.00 86.38 97 TYR A C 1
ATOM 775 O O . TYR A 1 97 ? -0.608 4.710 -18.875 1.00 86.38 97 TYR A O 1
ATOM 783 N N . MET A 1 98 ? -0.424 5.409 -16.761 1.00 87.31 98 MET A N 1
ATOM 784 C CA . MET A 1 98 ? 0.653 6.366 -17.049 1.00 87.31 98 MET A CA 1
ATOM 785 C C . MET A 1 98 ? 1.910 5.686 -17.600 1.00 87.31 98 MET A C 1
ATOM 787 O O . MET A 1 98 ? 2.505 6.176 -18.561 1.00 87.31 98 MET A O 1
ATOM 791 N N . TYR A 1 99 ? 2.298 4.542 -17.033 1.00 86.31 99 TYR A N 1
ATOM 792 C CA . TYR A 1 99 ? 3.486 3.803 -17.456 1.00 86.31 99 TYR A CA 1
ATOM 793 C C . TYR A 1 99 ? 3.365 3.311 -18.903 1.00 86.31 99 TYR A C 1
ATOM 795 O O . TYR A 1 99 ? 4.320 3.420 -19.669 1.00 86.31 99 TYR A O 1
ATOM 803 N N . LYS A 1 100 ? 2.166 2.886 -19.325 1.00 86.56 100 LYS A N 1
ATOM 80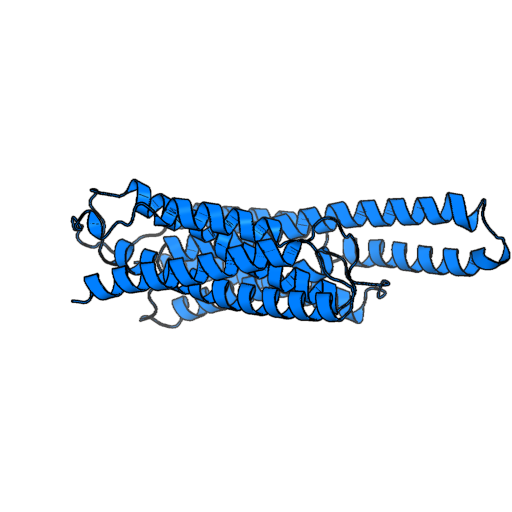4 C CA . LYS A 1 100 ? 1.862 2.545 -20.724 1.00 86.56 100 LYS A CA 1
ATOM 805 C C . LYS A 1 100 ? 2.224 3.671 -21.689 1.00 86.56 100 LYS A C 1
ATOM 807 O O . LYS A 1 100 ? 2.933 3.443 -22.666 1.00 86.56 100 LYS A O 1
ATOM 812 N N . TYR A 1 101 ? 1.744 4.887 -21.419 1.00 85.69 101 TYR A N 1
ATOM 813 C CA . TYR A 1 101 ? 1.989 6.037 -22.293 1.00 85.69 101 TYR A CA 1
ATOM 814 C C . TYR A 1 101 ? 3.461 6.422 -22.323 1.00 85.69 101 TYR A C 1
ATOM 816 O O . TYR A 1 101 ? 3.981 6.724 -23.394 1.00 85.69 101 TYR A O 1
ATOM 824 N N . VAL A 1 102 ? 4.143 6.360 -21.178 1.00 87.12 102 VAL A N 1
ATOM 825 C CA . VAL A 1 102 ? 5.589 6.599 -21.104 1.00 87.12 102 VAL A CA 1
ATOM 826 C C . VAL A 1 102 ? 6.344 5.622 -22.007 1.00 87.12 102 VAL A C 1
ATOM 828 O O . VAL A 1 102 ? 7.122 6.066 -22.846 1.00 87.12 102 VAL A O 1
ATOM 831 N N . LEU A 1 103 ? 6.064 4.316 -21.925 1.00 86.81 103 LEU A N 1
ATOM 832 C CA . LEU A 1 103 ? 6.724 3.312 -22.770 1.00 86.81 103 LEU A CA 1
ATOM 833 C C . LEU A 1 103 ? 6.439 3.520 -24.271 1.00 86.81 103 LEU A C 1
ATOM 835 O O . LEU A 1 103 ? 7.322 3.344 -25.113 1.00 86.81 103 LEU A O 1
ATOM 839 N N . ILE A 1 104 ? 5.222 3.935 -24.633 1.00 86.50 104 ILE A N 1
ATOM 840 C CA . ILE A 1 104 ? 4.865 4.251 -26.028 1.00 86.50 104 ILE A CA 1
ATOM 841 C C . ILE A 1 104 ? 5.616 5.499 -26.531 1.00 86.50 104 ILE A C 1
ATOM 843 O O . ILE A 1 104 ? 6.070 5.547 -27.678 1.00 86.50 104 ILE A O 1
ATOM 847 N N . LEU A 1 105 ? 5.784 6.515 -25.683 1.00 87.44 105 LEU A N 1
ATOM 848 C CA . LEU A 1 105 ? 6.555 7.709 -26.029 1.00 87.44 105 LEU A CA 1
ATOM 849 C C . LEU A 1 105 ? 8.050 7.393 -26.168 1.00 87.44 105 LEU A C 1
ATOM 851 O O . LEU A 1 105 ? 8.656 7.799 -27.161 1.00 87.44 105 LEU A O 1
ATOM 855 N N . GLU A 1 106 ? 8.620 6.619 -25.239 1.00 85.00 106 GLU A N 1
ATOM 856 C CA . GLU A 1 106 ? 10.013 6.155 -25.297 1.00 85.00 106 GLU A CA 1
ATOM 857 C C . GLU A 1 106 ? 10.284 5.387 -26.596 1.00 85.00 106 GLU A C 1
ATOM 859 O O . GLU A 1 106 ? 11.236 5.692 -27.317 1.00 85.00 106 GLU A O 1
ATOM 864 N N . THR A 1 107 ? 9.413 4.440 -26.954 1.00 85.94 107 THR A N 1
ATOM 865 C CA . THR A 1 107 ? 9.567 3.663 -28.194 1.00 85.94 107 THR A CA 1
ATOM 866 C C . THR A 1 107 ? 9.485 4.544 -29.439 1.00 85.94 107 THR A C 1
ATOM 868 O O . THR A 1 107 ? 10.318 4.433 -30.340 1.00 85.94 107 THR A O 1
ATOM 871 N N . THR A 1 108 ? 8.553 5.499 -29.469 1.00 87.00 108 THR A N 1
ATOM 872 C CA . THR A 1 108 ? 8.443 6.478 -30.562 1.00 87.00 108 THR A CA 1
ATOM 873 C C . THR A 1 108 ? 9.714 7.321 -30.701 1.00 87.00 108 THR A C 1
ATOM 875 O O . THR A 1 108 ? 10.178 7.566 -31.819 1.00 87.00 108 THR A O 1
ATOM 878 N N . GLN A 1 109 ? 10.298 7.752 -29.581 1.00 86.19 109 GLN A N 1
ATOM 879 C CA . GLN A 1 109 ? 11.543 8.515 -29.568 1.00 86.19 109 GLN A CA 1
ATOM 880 C C . GLN A 1 109 ? 12.724 7.679 -30.072 1.00 86.19 109 GLN A C 1
ATOM 882 O O . GLN A 1 109 ? 13.500 8.167 -30.893 1.00 86.19 109 GLN A O 1
ATOM 887 N N . ILE A 1 110 ? 12.836 6.412 -29.661 1.00 82.38 110 ILE A N 1
ATOM 888 C CA . ILE A 1 110 ? 13.879 5.502 -30.157 1.00 82.38 110 ILE A CA 1
ATOM 889 C C . ILE A 1 110 ? 13.748 5.315 -31.673 1.00 82.38 110 ILE A C 1
ATOM 891 O O . ILE A 1 110 ? 14.748 5.394 -32.386 1.00 82.38 110 ILE A O 1
ATOM 895 N N . ILE A 1 111 ? 12.531 5.119 -32.192 1.00 83.56 111 ILE A N 1
ATOM 896 C CA . ILE A 1 111 ? 12.313 4.984 -33.640 1.00 83.56 111 ILE A CA 1
ATOM 897 C C . ILE A 1 111 ? 12.780 6.246 -34.371 1.00 83.56 111 ILE A C 1
ATOM 899 O O . ILE A 1 111 ? 13.600 6.166 -35.284 1.00 83.56 111 ILE A O 1
ATOM 903 N N . LYS A 1 112 ? 12.290 7.422 -33.966 1.00 84.56 112 LYS A N 1
ATOM 904 C CA . LYS A 1 112 ? 12.577 8.676 -34.674 1.00 84.56 112 LYS A CA 1
ATOM 905 C C . LYS A 1 112 ? 14.039 9.091 -34.575 1.00 84.56 112 LYS A C 1
ATOM 907 O O . LYS A 1 112 ? 14.621 9.494 -35.576 1.00 84.56 112 LYS A O 1
ATOM 912 N N . THR A 1 113 ? 14.622 9.025 -33.387 1.00 84.19 113 THR A N 1
ATOM 913 C CA . THR A 1 113 ? 15.930 9.635 -33.129 1.00 84.19 113 THR A CA 1
ATOM 914 C C . THR A 1 113 ? 17.070 8.643 -33.309 1.00 84.19 113 THR A C 1
ATOM 916 O O . THR A 1 113 ? 18.108 9.016 -33.841 1.00 84.19 113 THR A O 1
ATOM 919 N N . ASN A 1 114 ? 16.877 7.377 -32.927 1.00 82.62 114 ASN A N 1
ATOM 920 C CA . ASN A 1 114 ? 17.969 6.403 -32.886 1.00 82.62 114 ASN A CA 1
ATOM 921 C C . ASN A 1 114 ? 17.959 5.437 -34.076 1.00 82.62 114 ASN A C 1
ATOM 923 O O . ASN A 1 114 ? 19.026 5.014 -34.509 1.00 82.62 114 ASN A O 1
ATOM 927 N N . ILE A 1 115 ? 16.780 5.094 -34.609 1.00 80.50 115 ILE A N 1
ATOM 928 C CA . ILE A 1 115 ? 16.662 4.194 -35.767 1.00 80.50 115 ILE A CA 1
ATOM 929 C C . ILE A 1 115 ? 16.674 4.981 -37.079 1.00 80.50 115 ILE A C 1
ATOM 931 O O . ILE A 1 115 ? 17.500 4.708 -37.941 1.00 80.50 115 ILE A O 1
ATOM 935 N N . LEU A 1 116 ? 15.768 5.950 -37.237 1.00 83.31 116 LEU A N 1
ATOM 936 C CA . LEU A 1 116 ? 15.602 6.669 -38.506 1.00 83.31 116 LEU A CA 1
ATOM 937 C C . LEU A 1 116 ? 16.696 7.717 -38.746 1.00 83.31 116 LEU A C 1
ATOM 939 O O . LEU A 1 116 ? 17.162 7.859 -39.870 1.00 83.31 116 LEU A O 1
ATOM 943 N N . ASN A 1 117 ? 17.100 8.435 -37.695 1.00 81.75 117 ASN A N 1
ATOM 944 C CA . ASN A 1 117 ? 18.068 9.538 -37.779 1.00 81.75 117 ASN A CA 1
ATOM 945 C C . ASN A 1 117 ? 19.394 9.251 -37.051 1.00 81.75 117 ASN A C 1
ATOM 947 O O . ASN A 1 117 ? 20.250 10.129 -36.961 1.00 81.75 117 ASN A O 1
ATOM 951 N N . GLY A 1 118 ? 19.540 8.053 -36.480 1.00 78.94 118 GLY A N 1
ATOM 952 C CA . GLY A 1 118 ? 20.667 7.695 -35.624 1.00 78.94 118 GLY A CA 1
ATOM 953 C C . GLY A 1 118 ? 21.759 6.920 -36.353 1.00 78.94 118 GLY A C 1
ATOM 954 O O . GLY A 1 118 ? 21.804 6.850 -37.579 1.00 78.94 118 GLY A O 1
ATOM 955 N N . ASN A 1 119 ? 22.666 6.327 -35.578 1.00 81.19 119 ASN A N 1
ATOM 956 C CA . ASN A 1 119 ? 23.771 5.551 -36.127 1.00 81.19 119 ASN A CA 1
ATOM 957 C C . ASN A 1 119 ? 23.261 4.229 -36.745 1.00 81.19 119 ASN A C 1
ATOM 959 O O . ASN A 1 119 ? 22.741 3.389 -36.000 1.00 81.19 119 ASN A O 1
ATOM 963 N N . PRO A 1 120 ? 23.472 3.985 -38.057 1.00 80.62 120 PRO A N 1
ATOM 964 C CA . PRO A 1 120 ? 23.022 2.767 -38.729 1.00 80.62 120 PRO A CA 1
ATOM 965 C C . PRO A 1 120 ? 23.529 1.472 -38.083 1.00 80.62 120 PRO A C 1
ATOM 967 O O . PRO A 1 120 ? 22.839 0.456 -38.122 1.00 80.62 120 PRO A O 1
ATOM 970 N N . SER A 1 121 ? 24.710 1.493 -37.452 1.00 81.94 121 SER A N 1
ATOM 971 C CA . SER A 1 121 ? 25.292 0.301 -36.823 1.00 81.94 121 SER A CA 1
ATOM 972 C C . SER A 1 121 ? 24.541 -0.171 -35.571 1.00 81.94 121 SER A C 1
ATOM 974 O O . SER A 1 121 ? 24.652 -1.339 -35.207 1.00 81.94 121 SER A O 1
ATOM 976 N N . LEU A 1 122 ? 23.749 0.701 -34.935 1.00 84.75 122 LEU A N 1
ATOM 977 C CA . LEU A 1 122 ? 22.998 0.403 -33.707 1.00 84.75 122 LEU A CA 1
ATOM 978 C C . LEU A 1 122 ? 21.505 0.136 -33.963 1.00 84.75 122 LEU A C 1
ATOM 980 O O . LEU A 1 122 ? 20.756 -0.182 -33.038 1.00 84.75 122 LEU A O 1
ATOM 984 N N . VAL A 1 123 ? 21.055 0.231 -35.218 1.00 85.25 123 VAL A N 1
ATOM 985 C CA . VAL A 1 123 ? 19.637 0.113 -35.598 1.00 85.25 123 VAL A CA 1
ATOM 986 C C . VAL A 1 123 ? 19.019 -1.203 -35.132 1.00 85.25 123 VAL A C 1
ATOM 988 O O . VAL A 1 123 ? 17.902 -1.206 -34.610 1.00 85.25 123 VAL A O 1
ATOM 991 N N . TYR A 1 124 ? 19.733 -2.322 -35.271 1.00 85.12 124 TYR A N 1
ATOM 992 C CA . TYR A 1 124 ? 19.232 -3.632 -34.848 1.00 85.12 124 TYR A CA 1
ATOM 993 C C . TYR A 1 124 ? 19.067 -3.739 -33.328 1.00 85.12 124 TYR A C 1
ATOM 995 O O . TYR A 1 124 ? 18.100 -4.337 -32.854 1.00 85.12 124 TYR A O 1
ATOM 1003 N N . GLU A 1 125 ? 19.959 -3.122 -32.553 1.00 85.31 125 GLU A N 1
ATOM 1004 C CA . GLU A 1 125 ? 19.869 -3.113 -31.094 1.00 85.31 125 GLU A CA 1
ATOM 1005 C C . GLU A 1 125 ? 18.676 -2.278 -30.614 1.00 85.31 125 GLU A C 1
ATOM 1007 O O . GLU A 1 125 ? 17.860 -2.758 -29.823 1.00 85.31 125 GLU A O 1
ATOM 1012 N N . PHE A 1 126 ? 18.501 -1.076 -31.164 1.00 84.50 126 PHE A N 1
ATOM 1013 C CA . PHE A 1 126 ? 17.343 -0.233 -30.863 1.00 84.50 126 PHE A CA 1
ATOM 1014 C C . PHE A 1 126 ? 16.022 -0.856 -31.326 1.00 84.50 126 PHE A C 1
ATOM 1016 O O . PHE A 1 126 ? 15.012 -0.759 -30.626 1.00 84.50 126 PHE A O 1
ATOM 1023 N N . S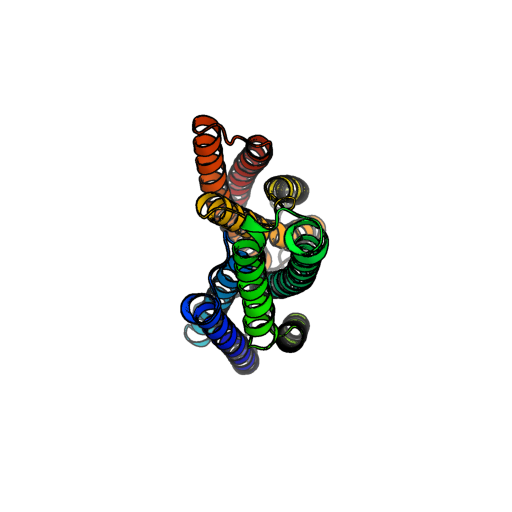ER A 1 127 ? 16.026 -1.560 -32.461 1.00 84.06 127 SER A N 1
ATOM 1024 C CA . SER A 1 127 ? 14.861 -2.312 -32.942 1.00 84.06 127 SER A CA 1
ATOM 1025 C C . SER A 1 127 ? 14.492 -3.447 -31.986 1.00 84.06 127 SER A C 1
ATOM 1027 O O . SER A 1 127 ? 13.314 -3.630 -31.677 1.00 84.06 127 SER A O 1
ATOM 1029 N N . ARG A 1 128 ? 15.486 -4.165 -31.444 1.00 85.56 128 ARG A N 1
ATOM 1030 C CA . ARG A 1 128 ? 15.278 -5.200 -30.419 1.00 85.56 128 ARG A CA 1
ATOM 1031 C C . ARG A 1 128 ? 14.672 -4.616 -29.140 1.00 85.56 128 ARG A C 1
ATOM 1033 O O . ARG A 1 128 ? 13.722 -5.190 -28.610 1.00 85.56 128 ARG A O 1
ATOM 1040 N N . ILE A 1 129 ? 15.189 -3.483 -28.655 1.00 85.25 129 ILE A N 1
ATOM 1041 C CA . ILE A 1 129 ? 14.667 -2.791 -27.460 1.00 85.25 129 ILE A CA 1
ATOM 1042 C C . ILE A 1 129 ? 13.212 -2.356 -27.678 1.00 85.25 129 ILE A C 1
ATOM 1044 O O . ILE A 1 129 ? 12.359 -2.601 -26.821 1.00 85.25 129 ILE A O 1
ATOM 1048 N N . ASN A 1 130 ? 12.901 -1.774 -28.838 1.00 85.31 130 ASN A N 1
ATOM 1049 C CA . ASN A 1 130 ? 11.537 -1.386 -29.191 1.00 85.31 130 ASN A CA 1
ATOM 1050 C C . ASN A 1 130 ? 10.589 -2.578 -29.268 1.00 85.31 130 ASN A C 1
ATOM 1052 O O . ASN A 1 130 ? 9.519 -2.537 -28.666 1.00 85.31 130 ASN A O 1
ATOM 1056 N N . TYR A 1 131 ? 10.984 -3.652 -29.954 1.00 85.44 131 TYR A N 1
ATOM 1057 C CA . TYR A 1 131 ? 10.169 -4.861 -30.054 1.00 85.44 131 TYR A CA 1
ATOM 1058 C C . TYR A 1 131 ? 9.857 -5.441 -28.671 1.00 85.44 131 TYR A C 1
ATOM 1060 O O . TYR A 1 131 ? 8.704 -5.750 -28.373 1.00 85.44 131 TYR A O 1
ATOM 1068 N N . LYS A 1 132 ? 10.866 -5.526 -27.797 1.00 85.06 132 LYS A N 1
ATOM 1069 C CA . LYS A 1 132 ? 10.717 -6.007 -26.419 1.00 85.06 132 LYS A CA 1
ATOM 1070 C C . LYS A 1 132 ? 9.756 -5.131 -25.610 1.00 85.06 132 LYS A C 1
ATOM 1072 O O . LYS A 1 132 ? 8.889 -5.654 -24.917 1.00 85.06 132 LYS A O 1
ATOM 1077 N N . THR A 1 133 ? 9.871 -3.811 -25.750 1.00 83.12 133 THR A N 1
ATOM 1078 C CA . THR A 1 133 ? 9.039 -2.834 -25.032 1.00 83.12 133 THR A CA 1
ATOM 1079 C C . THR A 1 133 ? 7.588 -2.847 -25.518 1.00 83.12 133 THR A C 1
ATOM 1081 O O . THR A 1 133 ? 6.668 -2.875 -24.707 1.00 83.12 133 THR A O 1
ATOM 1084 N N . LEU A 1 134 ? 7.356 -2.903 -26.830 1.00 83.62 134 LEU A N 1
ATOM 1085 C CA . LEU A 1 134 ? 6.006 -3.004 -27.395 1.00 83.62 134 LEU A CA 1
ATOM 1086 C C . LEU A 1 134 ? 5.358 -4.360 -27.101 1.00 83.62 134 LEU A C 1
ATOM 1088 O O . LEU A 1 134 ? 4.171 -4.406 -26.794 1.00 83.62 134 LEU A O 1
ATOM 1092 N N . SER A 1 135 ? 6.135 -5.447 -27.117 1.00 84.19 135 SER A N 1
ATOM 1093 C CA . SER A 1 135 ? 5.652 -6.776 -26.717 1.00 84.19 135 SER A CA 1
ATOM 1094 C C . SER A 1 135 ? 5.243 -6.802 -25.243 1.00 84.19 135 SER A C 1
ATOM 1096 O O . SER A 1 135 ? 4.194 -7.349 -24.919 1.00 84.19 135 SER A O 1
ATOM 1098 N N . TYR A 1 136 ? 6.017 -6.157 -24.357 1.00 82.06 136 TYR A N 1
ATOM 1099 C CA . TYR A 1 136 ? 5.638 -5.954 -22.953 1.00 82.06 136 TYR A CA 1
ATOM 1100 C C . TYR A 1 136 ? 4.311 -5.193 -22.845 1.00 82.06 136 TYR A C 1
ATOM 1102 O O . TYR A 1 136 ? 3.394 -5.649 -22.162 1.00 82.06 136 TYR A O 1
ATOM 1110 N N . VAL A 1 137 ? 4.170 -4.077 -23.573 1.00 82.00 137 VAL A N 1
ATOM 1111 C CA . VAL A 1 137 ? 2.926 -3.293 -23.588 1.00 82.00 137 VAL A CA 1
ATOM 1112 C C . VAL A 1 137 ? 1.746 -4.124 -24.109 1.00 82.00 137 VAL A C 1
ATOM 1114 O O . VAL A 1 137 ? 0.653 -4.068 -23.560 1.00 82.00 137 VAL A O 1
ATOM 1117 N N . GLN A 1 138 ? 1.928 -4.938 -25.141 1.00 80.50 138 GLN A N 1
ATOM 1118 C CA . GLN A 1 138 ? 0.835 -5.755 -25.657 1.00 80.50 138 GLN A CA 1
ATOM 1119 C C . GLN A 1 138 ? 0.446 -6.875 -24.681 1.00 80.50 138 GLN A C 1
ATOM 1121 O O . GLN A 1 138 ? -0.736 -7.054 -24.403 1.00 80.50 138 GLN A O 1
ATOM 1126 N N . MET A 1 139 ? 1.420 -7.609 -24.137 1.00 75.38 139 MET A N 1
ATOM 1127 C CA . MET A 1 139 ? 1.161 -8.770 -23.278 1.00 75.38 139 MET A CA 1
ATOM 1128 C C . MET A 1 139 ? 0.594 -8.385 -21.913 1.00 75.38 139 MET A C 1
ATOM 1130 O O . MET A 1 139 ? -0.345 -9.023 -21.442 1.00 75.38 139 MET A O 1
ATOM 1134 N N . ILE A 1 140 ? 1.131 -7.339 -21.281 1.00 72.75 140 ILE A N 1
ATOM 1135 C CA . ILE A 1 140 ? 0.662 -6.924 -19.958 1.00 72.75 140 ILE A CA 1
ATOM 1136 C C . ILE A 1 140 ? -0.691 -6.226 -20.062 1.00 72.75 140 ILE A C 1
ATOM 1138 O O . ILE A 1 140 ? -1.596 -6.544 -19.299 1.00 72.75 140 ILE A O 1
ATOM 1142 N N . PHE A 1 141 ? -0.878 -5.323 -21.024 1.00 70.38 141 PHE A N 1
ATOM 1143 C CA . PHE A 1 141 ? -2.067 -4.468 -21.046 1.00 70.38 141 PHE A CA 1
ATOM 1144 C C . PHE A 1 141 ? -3.274 -5.087 -21.762 1.00 70.38 141 PHE A C 1
ATOM 1146 O O . PHE A 1 141 ? -4.394 -4.631 -21.549 1.00 70.38 141 PHE A O 1
ATOM 1153 N N . ALA A 1 142 ? -3.083 -6.127 -22.580 1.00 67.75 142 ALA A N 1
ATOM 1154 C CA . ALA A 1 142 ? -4.193 -6.890 -23.162 1.00 67.75 142 ALA A CA 1
ATOM 1155 C C . ALA A 1 142 ? -4.637 -8.089 -22.295 1.00 67.75 142 ALA A C 1
ATOM 1157 O O . ALA A 1 142 ? -5.600 -8.765 -22.649 1.00 67.75 142 ALA A O 1
ATOM 1158 N N . GLY A 1 143 ? -3.934 -8.373 -21.191 1.00 69.50 143 GLY A N 1
ATOM 1159 C CA . GLY A 1 143 ? -4.197 -9.510 -20.302 1.00 69.50 143 GLY A CA 1
ATOM 1160 C C . GLY A 1 143 ? -5.062 -9.171 -19.080 1.00 69.50 143 GLY A C 1
ATOM 1161 O O . GLY A 1 143 ? -5.900 -8.271 -19.104 1.00 69.50 143 GLY A O 1
ATOM 1162 N N . PHE A 1 144 ? -4.824 -9.880 -17.971 1.00 69.62 144 PHE A N 1
ATOM 1163 C CA . PHE A 1 144 ? -5.535 -9.694 -16.693 1.00 69.62 144 PHE A CA 1
ATOM 1164 C C . PHE A 1 144 ? -5.319 -8.313 -16.043 1.00 69.62 144 PHE A C 1
ATOM 1166 O O . PHE A 1 144 ? -6.097 -7.916 -15.183 1.00 69.62 144 PHE A O 1
ATOM 1173 N N . ASN A 1 145 ? -4.327 -7.549 -16.513 1.00 74.38 145 ASN A N 1
ATOM 1174 C CA . ASN A 1 145 ? -4.085 -6.155 -16.122 1.00 74.38 145 ASN A CA 1
ATOM 1175 C C . ASN A 1 145 ? -4.792 -5.126 -17.001 1.00 74.38 145 ASN A C 1
ATOM 1177 O O . ASN A 1 145 ? -4.449 -3.943 -16.954 1.00 74.38 145 ASN A O 1
ATOM 1181 N N . SER A 1 146 ? -5.749 -5.553 -17.824 1.00 81.56 146 SER A N 1
ATOM 1182 C CA . SER A 1 146 ? -6.567 -4.619 -18.587 1.00 81.56 146 SER A CA 1
ATOM 1183 C C . SER A 1 146 ? -7.162 -3.556 -17.663 1.00 81.56 146 SER A C 1
ATOM 1185 O O . SER A 1 146 ? -7.697 -3.858 -16.591 1.00 81.56 146 SER A O 1
ATOM 1187 N N . GLU A 1 147 ? -7.124 -2.306 -18.120 1.00 83.25 147 GLU A N 1
ATOM 1188 C CA . GLU A 1 147 ? -7.672 -1.163 -17.397 1.00 83.25 147 GLU A CA 1
ATOM 1189 C C . GLU A 1 147 ? -9.148 -1.385 -17.012 1.00 83.25 147 GLU A C 1
ATOM 1191 O O . GLU A 1 147 ? -9.581 -0.968 -15.938 1.00 83.25 147 GLU A O 1
ATOM 1196 N N . LEU A 1 148 ? -9.909 -2.106 -17.846 1.00 85.25 148 LEU A N 1
ATOM 1197 C CA . LEU A 1 148 ? -11.314 -2.437 -17.596 1.00 85.25 148 LEU A CA 1
ATOM 1198 C C . LEU A 1 148 ? -11.505 -3.411 -16.428 1.00 85.25 148 LEU A C 1
ATOM 1200 O O . LEU A 1 148 ? -12.442 -3.240 -15.649 1.00 85.25 148 LEU A O 1
ATOM 1204 N N . ILE A 1 149 ? -10.629 -4.412 -16.295 1.00 87.75 149 ILE A N 1
ATOM 1205 C CA . ILE A 1 149 ? -10.694 -5.385 -15.195 1.00 87.75 149 ILE A CA 1
ATOM 1206 C C . ILE A 1 149 ? -10.412 -4.659 -13.883 1.00 87.75 149 ILE A C 1
ATOM 1208 O O . ILE A 1 149 ? -11.227 -4.708 -12.966 1.00 87.75 149 ILE A O 1
ATOM 1212 N N . ILE A 1 150 ? -9.321 -3.892 -13.831 1.00 90.00 150 ILE A N 1
ATOM 1213 C CA . ILE A 1 150 ? -8.921 -3.137 -12.637 1.00 90.00 150 ILE A CA 1
ATOM 1214 C C . ILE A 1 150 ? -10.001 -2.109 -12.251 1.00 90.00 150 ILE A C 1
ATOM 1216 O O . ILE A 1 150 ? -10.300 -1.917 -11.071 1.00 90.00 150 ILE A O 1
ATOM 1220 N N . PHE A 1 151 ? -10.637 -1.471 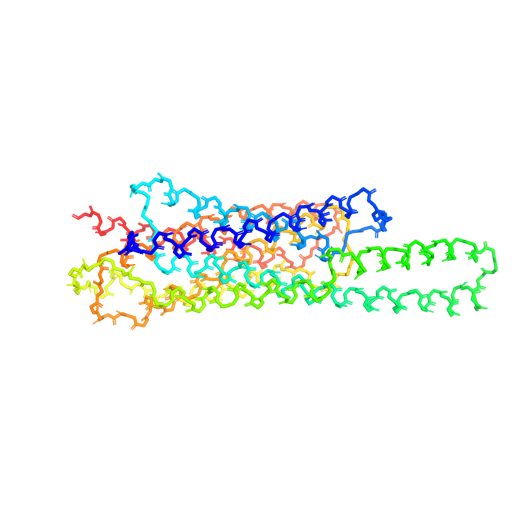-13.237 1.00 90.44 151 PHE A N 1
ATOM 1221 C CA . PHE A 1 151 ? -11.765 -0.573 -12.999 1.00 90.44 151 PHE A CA 1
ATOM 1222 C C . PHE A 1 151 ? -12.976 -1.305 -12.401 1.00 90.44 151 PHE A C 1
ATOM 1224 O O . PHE A 1 151 ? -13.562 -0.827 -11.428 1.00 90.44 151 PHE A O 1
ATOM 1231 N N . ALA A 1 152 ? -13.327 -2.484 -12.923 1.00 91.25 152 ALA A N 1
ATOM 1232 C CA . ALA A 1 152 ? -14.406 -3.300 -12.374 1.00 91.25 152 ALA A CA 1
ATOM 1233 C C . ALA A 1 152 ? -14.114 -3.734 -10.925 1.00 91.25 152 ALA A C 1
ATOM 1235 O O . ALA A 1 152 ? -14.993 -3.628 -10.067 1.00 91.25 152 ALA A O 1
ATOM 1236 N N . GLU A 1 153 ? -12.879 -4.141 -10.619 1.00 93.06 153 GLU A N 1
ATOM 1237 C CA . GLU A 1 153 ? -12.442 -4.447 -9.250 1.00 93.06 153 GLU A CA 1
ATOM 1238 C C . GLU A 1 153 ? -12.614 -3.240 -8.317 1.00 93.06 153 GLU A C 1
ATOM 1240 O O . GLU A 1 153 ? -13.165 -3.378 -7.220 1.00 93.06 153 GLU A O 1
ATOM 1245 N N . ALA A 1 154 ? -12.200 -2.047 -8.764 1.00 93.50 154 ALA A N 1
ATOM 1246 C CA . ALA A 1 154 ? -12.344 -0.807 -8.004 1.00 93.50 154 ALA A CA 1
ATOM 1247 C C . ALA A 1 154 ? -13.816 -0.497 -7.703 1.00 93.50 154 ALA A C 1
ATOM 1249 O O . ALA A 1 154 ? -14.164 -0.201 -6.558 1.00 93.50 154 ALA A O 1
ATOM 1250 N N . MET A 1 155 ? -14.690 -0.604 -8.710 1.00 93.44 155 MET A N 1
ATOM 1251 C CA . MET A 1 155 ? -16.125 -0.354 -8.557 1.00 93.44 155 MET A CA 1
ATOM 1252 C C . MET A 1 155 ? -16.768 -1.329 -7.572 1.00 93.44 155 MET A C 1
ATOM 1254 O O . MET A 1 155 ? -17.489 -0.911 -6.663 1.00 93.44 155 MET A O 1
ATOM 1258 N N . VAL A 1 156 ? -16.499 -2.628 -7.723 1.00 93.69 156 VAL A N 1
ATOM 1259 C CA . VAL A 1 156 ? -17.064 -3.653 -6.838 1.00 93.69 156 VAL A CA 1
ATOM 1260 C C . VAL A 1 156 ? -16.574 -3.444 -5.405 1.00 93.69 156 VAL A C 1
ATOM 1262 O O . VAL A 1 156 ? -17.379 -3.482 -4.470 1.00 93.69 156 VAL A O 1
ATOM 1265 N N . LEU A 1 157 ? -15.286 -3.149 -5.205 1.00 94.19 157 LEU A N 1
ATOM 1266 C CA . LEU A 1 157 ? -14.758 -2.884 -3.870 1.00 94.19 157 LEU A CA 1
ATOM 1267 C C . LEU A 1 157 ? -15.325 -1.589 -3.270 1.00 94.19 157 LEU A C 1
ATOM 1269 O O . LEU A 1 157 ? -15.651 -1.563 -2.085 1.00 94.19 157 LEU A O 1
ATOM 1273 N N . GLN A 1 158 ? -15.519 -0.536 -4.065 1.00 94.62 158 GLN A N 1
ATOM 1274 C CA . GLN A 1 158 ? -16.159 0.702 -3.615 1.00 94.62 158 GLN A CA 1
ATOM 1275 C C . GLN A 1 158 ? -17.606 0.462 -3.148 1.00 94.62 158 GLN A C 1
ATOM 1277 O O . GLN A 1 158 ? -18.017 0.974 -2.099 1.00 94.62 158 GLN A O 1
ATOM 1282 N N . LEU A 1 159 ? -18.377 -0.353 -3.875 1.00 93.12 159 LEU A N 1
ATOM 1283 C CA . LEU A 1 159 ? -19.721 -0.765 -3.454 1.00 93.12 159 LEU A CA 1
ATOM 1284 C C . LEU A 1 159 ? -19.681 -1.522 -2.119 1.00 93.12 159 LEU A C 1
ATOM 1286 O O . LEU A 1 159 ? -20.490 -1.258 -1.228 1.00 93.12 159 LEU A O 1
ATOM 1290 N N . MET A 1 160 ? -18.700 -2.406 -1.927 1.00 92.06 160 MET A N 1
ATOM 1291 C CA . MET A 1 160 ? -18.518 -3.101 -0.649 1.00 92.06 160 MET A CA 1
ATOM 1292 C C . MET A 1 160 ? -18.165 -2.124 0.477 1.00 92.06 160 MET A C 1
ATOM 1294 O O . MET A 1 160 ? -18.805 -2.163 1.527 1.00 92.06 160 MET A O 1
ATOM 1298 N N . VAL A 1 161 ? -17.234 -1.190 0.253 1.00 92.56 161 VAL A N 1
ATOM 1299 C CA . VAL A 1 161 ? -16.826 -0.167 1.236 1.00 92.56 161 VAL A CA 1
ATOM 1300 C C . VAL A 1 161 ? -18.012 0.678 1.697 1.00 92.56 161 VAL A C 1
ATOM 1302 O O . VAL A 1 161 ? -18.179 0.905 2.896 1.00 92.56 161 VAL A O 1
ATOM 1305 N N . THR A 1 162 ? -18.857 1.124 0.767 1.00 90.31 162 THR A N 1
ATOM 1306 C CA . THR A 1 162 ? -20.062 1.903 1.100 1.00 90.31 162 THR A CA 1
ATOM 1307 C C . THR A 1 162 ? -21.103 1.058 1.839 1.00 90.31 162 THR A C 1
ATOM 1309 O O . THR A 1 162 ? -21.762 1.544 2.758 1.00 90.31 162 THR A O 1
ATOM 1312 N N . SER A 1 163 ? -21.210 -0.236 1.522 1.00 90.38 163 SER A N 1
ATOM 1313 C CA . SER A 1 163 ? -22.135 -1.152 2.199 1.00 90.38 163 SER A CA 1
ATOM 1314 C C . SER A 1 163 ? -21.784 -1.421 3.670 1.00 90.38 163 SER A C 1
ATOM 1316 O O . SER A 1 163 ? -22.698 -1.670 4.462 1.00 90.38 163 SER A O 1
ATOM 1318 N N . ILE A 1 164 ? -20.504 -1.301 4.064 1.00 90.94 164 ILE A N 1
ATOM 1319 C CA . ILE A 1 164 ? -20.046 -1.487 5.458 1.00 90.94 164 ILE A CA 1
ATOM 1320 C C . ILE A 1 164 ? -20.810 -0.556 6.405 1.00 90.94 164 ILE A C 1
ATOM 1322 O O . ILE A 1 164 ? -21.081 -0.920 7.548 1.00 90.94 164 ILE A O 1
ATOM 1326 N N . GLU A 1 165 ? -21.219 0.630 5.943 1.00 85.81 165 GLU A N 1
ATOM 1327 C CA . GLU A 1 165 ? -21.994 1.579 6.746 1.00 85.81 165 GLU A CA 1
ATOM 1328 C C . GLU A 1 165 ? -23.347 1.030 7.206 1.00 85.81 165 GLU A C 1
ATOM 1330 O O . GLU A 1 165 ? -23.831 1.425 8.264 1.00 85.81 165 GLU A O 1
ATOM 1335 N N . LYS A 1 166 ? -23.904 0.059 6.481 1.00 88.19 166 LYS A N 1
ATOM 1336 C CA . LYS A 1 166 ? -25.189 -0.585 6.777 1.00 88.19 166 LYS A CA 1
ATOM 1337 C C . LYS A 1 166 ? -25.042 -1.848 7.633 1.00 88.19 166 LYS A C 1
ATOM 1339 O O . LYS A 1 166 ? -26.012 -2.588 7.799 1.00 88.19 166 LYS A O 1
ATOM 1344 N N . TYR A 1 167 ? -23.834 -2.168 8.101 1.00 90.44 167 TYR A N 1
ATOM 1345 C CA . TYR A 1 167 ? -23.602 -3.363 8.913 1.00 90.44 167 TYR A CA 1
ATOM 1346 C C . TYR A 1 167 ? -24.039 -3.116 10.355 1.00 90.44 167 TYR A C 1
ATOM 1348 O O . TYR A 1 167 ? -23.733 -2.068 10.931 1.00 90.44 167 TYR A O 1
ATOM 1356 N N . VAL A 1 168 ? -24.737 -4.104 10.919 1.00 87.19 168 VAL A N 1
ATOM 1357 C CA . VAL A 1 168 ? -25.237 -4.073 12.299 1.00 87.19 168 VAL A CA 1
ATOM 1358 C C . VAL A 1 168 ? -24.058 -4.150 13.268 1.00 87.19 168 VAL A C 1
ATOM 1360 O O . VAL A 1 168 ? -23.118 -4.925 13.058 1.00 87.19 168 VAL A O 1
ATOM 1363 N N . VAL A 1 169 ? -24.092 -3.321 14.305 1.00 85.81 169 VAL A N 1
ATOM 1364 C CA . VAL A 1 169 ? -23.093 -3.283 15.374 1.00 85.81 169 VAL A CA 1
ATOM 1365 C C . VAL A 1 169 ? -23.795 -3.727 16.651 1.00 85.81 169 VAL A C 1
ATOM 1367 O O . VAL A 1 169 ? -24.939 -3.350 16.863 1.00 85.81 169 VAL A O 1
ATOM 1370 N N . THR A 1 170 ? -23.127 -4.526 17.478 1.00 82.62 170 THR A N 1
ATOM 1371 C CA . THR A 1 170 ? -23.646 -4.907 18.797 1.00 82.62 170 THR A CA 1
ATOM 1372 C C . THR A 1 170 ? -23.848 -3.666 19.663 1.00 82.62 170 THR A C 1
ATOM 1374 O O . THR A 1 170 ? -22.915 -2.861 19.779 1.00 82.62 170 THR A O 1
ATOM 1377 N N . ASP A 1 171 ? -25.024 -3.539 20.277 1.00 75.88 171 ASP A N 1
ATOM 1378 C CA . ASP A 1 171 ? -25.337 -2.436 21.185 1.00 75.88 171 ASP A CA 1
ATOM 1379 C C . ASP A 1 171 ? -24.411 -2.469 22.406 1.00 75.88 171 ASP A C 1
ATOM 1381 O O . ASP A 1 171 ? -24.216 -3.503 23.049 1.00 75.88 171 ASP A O 1
ATOM 1385 N N . GLU A 1 172 ? -23.805 -1.325 22.707 1.00 77.25 172 GLU A N 1
ATOM 1386 C CA . GLU A 1 172 ? -22.926 -1.128 23.856 1.00 77.25 172 GLU A CA 1
ATOM 1387 C C . GLU A 1 172 ? -23.307 0.186 24.546 1.00 77.25 172 GLU A C 1
ATOM 1389 O O . GLU A 1 172 ? -23.617 1.159 23.849 1.00 77.25 172 GLU A O 1
ATOM 1394 N N . PRO A 1 173 ? -23.264 0.248 25.890 1.00 80.56 173 PRO A N 1
ATOM 1395 C CA . PRO A 1 173 ? -23.508 1.490 26.606 1.00 80.56 173 PRO A CA 1
ATOM 1396 C C . PRO A 1 173 ? -22.466 2.545 26.220 1.00 80.56 173 PRO A C 1
ATOM 1398 O O . PRO A 1 173 ? -21.285 2.243 26.002 1.00 80.56 173 PRO A O 1
ATOM 1401 N N . THR A 1 174 ? -22.915 3.793 26.125 1.00 83.94 174 THR A N 1
ATOM 1402 C CA . THR A 1 174 ? -22.035 4.935 25.908 1.00 83.94 174 THR A CA 1
ATOM 1403 C C . THR A 1 174 ? -21.454 5.417 27.234 1.00 83.94 174 THR A C 1
ATOM 1405 O O . THR A 1 174 ? -22.105 5.382 28.278 1.00 83.94 174 THR A O 1
ATOM 1408 N N . HIS A 1 175 ? -20.195 5.847 27.195 1.00 81.31 175 HIS A N 1
ATOM 1409 C CA . HIS A 1 175 ? -19.488 6.418 28.332 1.00 81.31 175 HIS A CA 1
ATOM 1410 C C . HIS A 1 175 ? -18.901 7.776 27.943 1.00 81.31 175 HIS A C 1
ATOM 1412 O O . HIS A 1 175 ? -18.460 7.980 26.808 1.00 81.31 175 HIS A O 1
ATOM 1418 N N . VAL A 1 176 ? -18.879 8.707 28.897 1.00 82.69 176 VAL A N 1
ATOM 1419 C CA . VAL A 1 176 ? -18.131 9.960 28.770 1.00 82.69 176 VAL A CA 1
ATOM 1420 C C . VAL A 1 176 ? -16.744 9.719 29.348 1.00 82.69 176 VAL A C 1
ATOM 1422 O O . VAL A 1 176 ? -16.592 9.547 30.554 1.00 82.69 176 VAL A O 1
ATOM 1425 N N . TYR A 1 177 ? -15.741 9.673 28.478 1.00 80.62 177 TYR A N 1
ATOM 1426 C CA . TYR A 1 177 ? -14.343 9.569 28.886 1.00 80.62 177 TYR A CA 1
ATOM 1427 C C . TYR A 1 177 ? -13.772 10.938 29.248 1.00 80.62 177 TYR A C 1
ATOM 1429 O O . TYR A 1 177 ? -14.138 11.954 28.649 1.00 80.62 177 TYR A O 1
ATOM 1437 N N . ASP A 1 178 ? -12.814 10.954 30.175 1.00 81.44 178 ASP A N 1
ATOM 1438 C CA . ASP A 1 178 ? -12.149 12.188 30.566 1.00 81.44 178 ASP A CA 1
ATOM 1439 C C . ASP A 1 178 ? -11.456 12.872 29.370 1.00 81.44 178 ASP A C 1
ATOM 1441 O O . ASP A 1 178 ? -10.770 12.217 28.575 1.00 81.44 178 ASP A O 1
ATOM 1445 N N . PRO A 1 179 ? -11.531 14.211 29.247 1.00 79.06 179 PRO A N 1
ATOM 1446 C CA . PRO A 1 179 ? -10.969 14.943 28.109 1.00 79.06 179 PRO A CA 1
ATOM 1447 C C . PRO A 1 179 ? -9.463 14.756 27.875 1.00 79.06 179 PRO A C 1
ATOM 1449 O O . PRO A 1 179 ? -8.983 15.047 26.777 1.00 79.06 179 PRO A O 1
ATOM 1452 N N . PHE A 1 180 ? -8.703 14.321 28.889 1.00 80.94 180 PHE A N 1
ATOM 1453 C CA . PHE A 1 180 ? -7.264 14.061 28.768 1.00 80.94 180 PHE A CA 1
ATOM 1454 C C . PHE A 1 180 ? -6.956 12.730 28.064 1.00 80.94 180 PHE A C 1
ATOM 1456 O O . PHE A 1 180 ? -5.870 12.585 27.504 1.00 80.94 180 PHE A O 1
ATOM 1463 N N . LEU A 1 181 ? -7.903 11.785 28.059 1.00 83.44 181 LEU A N 1
ATOM 1464 C CA . LEU A 1 181 ? -7.806 10.517 27.333 1.00 83.44 181 LEU A CA 1
ATOM 1465 C C . LEU A 1 181 ? -7.986 10.709 25.817 1.00 83.44 181 LEU A C 1
ATOM 1467 O O . LEU A 1 181 ? -7.576 9.856 25.032 1.00 83.44 181 LEU A O 1
ATOM 1471 N N . PHE A 1 182 ? -8.546 11.844 25.386 1.00 82.88 182 PHE A N 1
ATOM 1472 C CA . PHE A 1 182 ? -8.618 12.267 23.985 1.00 82.88 182 PHE A CA 1
ATOM 1473 C C . PHE A 1 182 ? -7.465 13.207 23.642 1.00 82.88 182 PHE A C 1
ATOM 1475 O O . PHE A 1 182 ? -7.549 14.431 23.791 1.00 82.88 182 PHE A O 1
ATOM 1482 N N 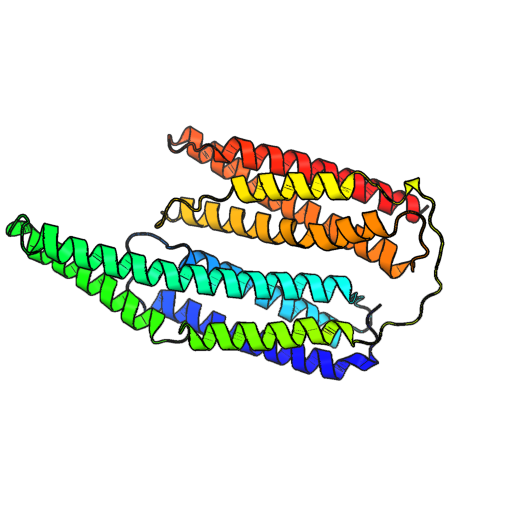. ASP A 1 183 ? -6.368 12.640 23.149 1.00 80.81 183 ASP A N 1
ATOM 1483 C CA . ASP A 1 183 ? -5.182 13.432 22.865 1.00 80.81 183 ASP A CA 1
ATOM 1484 C C . ASP A 1 183 ? -5.324 14.251 21.576 1.00 80.81 183 ASP A C 1
ATOM 1486 O O . ASP A 1 183 ? -5.097 13.774 20.462 1.00 80.81 183 ASP A O 1
ATOM 1490 N N . GLY A 1 184 ? -5.650 15.533 21.742 1.00 80.88 184 GLY A N 1
ATOM 1491 C CA . GLY A 1 184 ? -5.839 16.470 20.636 1.00 80.88 184 GLY A CA 1
ATOM 1492 C C . GLY A 1 184 ? -4.605 16.686 19.749 1.00 80.88 184 GLY A C 1
ATOM 1493 O O . GLY A 1 184 ? -4.743 17.236 18.659 1.00 80.88 184 GLY A O 1
ATOM 1494 N N . LYS A 1 185 ? -3.406 16.253 20.170 1.00 88.12 185 LYS A N 1
ATOM 1495 C CA . LYS A 1 185 ? -2.189 16.348 19.347 1.00 88.12 185 LYS A CA 1
ATOM 1496 C C . LYS A 1 185 ? -2.017 15.154 18.405 1.00 88.12 185 LYS A C 1
ATOM 1498 O O . LYS A 1 185 ? -1.208 15.251 17.488 1.00 88.12 185 LYS A O 1
ATOM 1503 N N . LEU A 1 186 ? -2.757 14.054 18.583 1.00 90.38 186 LEU A N 1
ATOM 1504 C CA . LEU A 1 186 ? -2.607 12.861 17.739 1.00 90.38 186 LEU A CA 1
ATOM 1505 C C . LEU A 1 186 ? -2.928 13.130 16.271 1.00 90.38 186 LEU A C 1
ATOM 1507 O O . LEU A 1 186 ? -2.156 12.727 15.407 1.00 90.38 186 LEU A O 1
ATOM 1511 N N . PHE A 1 187 ? -4.024 13.835 15.981 1.00 92.75 187 PHE A N 1
ATOM 1512 C CA . PHE A 1 187 ? -4.394 14.148 14.601 1.00 92.75 187 PHE A CA 1
ATOM 1513 C C . PHE A 1 187 ? -3.331 15.008 13.883 1.00 92.75 187 PHE A C 1
ATOM 1515 O O . PHE A 1 187 ? -2.848 14.573 12.836 1.00 92.75 187 PHE A O 1
ATOM 1522 N N . PRO A 1 188 ? -2.869 16.148 14.444 1.00 93.69 188 PRO A N 1
ATOM 1523 C CA . PRO A 1 188 ? -1.758 16.903 13.861 1.00 93.69 188 PRO A CA 1
ATOM 1524 C C . PRO A 1 188 ? -0.481 16.075 13.661 1.00 93.69 188 PRO A C 1
ATOM 1526 O O . PRO A 1 188 ? 0.187 16.216 12.640 1.00 93.69 188 PRO A O 1
ATOM 1529 N N . LEU A 1 189 ? -0.144 15.186 14.603 1.00 94.75 189 LEU A N 1
ATOM 1530 C CA . LEU A 1 189 ? 1.039 14.328 14.488 1.00 94.75 189 LEU A CA 1
ATOM 1531 C C . LEU A 1 189 ? 0.916 13.327 13.334 1.00 94.75 189 LEU A C 1
ATOM 1533 O O . LEU A 1 189 ? 1.854 13.198 12.551 1.00 94.75 189 LEU A O 1
ATOM 1537 N N . PHE A 1 190 ? -0.234 12.660 13.183 1.00 94.62 190 PHE A N 1
ATOM 1538 C CA . PHE A 1 190 ? -0.485 11.779 12.038 1.00 94.62 190 PHE A CA 1
ATOM 1539 C C . PHE A 1 190 ? -0.504 12.545 10.712 1.00 94.62 190 PHE A C 1
ATOM 1541 O O . PHE A 1 190 ? -0.037 12.023 9.699 1.00 94.62 190 PHE A O 1
ATOM 1548 N N . PHE A 1 191 ? -0.994 13.787 10.707 1.00 95.44 191 PHE A N 1
ATOM 1549 C CA . PHE A 1 191 ? -0.968 14.651 9.528 1.00 95.44 191 PHE A CA 1
ATOM 1550 C C . PHE A 1 191 ? 0.465 14.951 9.074 1.00 95.44 191 PHE A C 1
ATOM 1552 O O . PHE A 1 191 ? 0.810 14.701 7.920 1.00 95.44 191 PHE A O 1
ATOM 1559 N N . ILE A 1 192 ? 1.332 15.384 9.994 1.00 95.75 192 ILE A N 1
ATOM 1560 C CA . ILE A 1 192 ? 2.750 15.633 9.693 1.00 95.75 192 ILE A CA 1
ATOM 1561 C C . ILE A 1 192 ? 3.459 14.330 9.294 1.00 95.75 192 ILE A C 1
ATOM 1563 O O . ILE A 1 192 ? 4.216 14.321 8.324 1.00 95.75 192 ILE A O 1
ATOM 1567 N N . LEU A 1 193 ? 3.178 13.218 9.984 1.00 96.00 193 LEU A N 1
ATOM 1568 C CA . LEU A 1 193 ? 3.722 11.903 9.636 1.00 96.00 193 LEU A CA 1
ATOM 1569 C C . LEU A 1 193 ? 3.325 11.489 8.212 1.00 96.00 193 LEU A C 1
ATOM 1571 O O . LEU A 1 193 ? 4.154 10.952 7.488 1.00 96.00 193 LEU A O 1
ATOM 1575 N N . THR A 1 194 ? 2.095 11.777 7.781 1.00 95.50 194 THR A N 1
ATOM 1576 C CA . THR A 1 194 ? 1.630 11.485 6.416 1.00 95.50 194 THR A CA 1
ATOM 1577 C C . THR A 1 194 ? 2.402 12.291 5.374 1.00 95.50 194 THR A C 1
ATOM 1579 O O . THR A 1 194 ? 2.799 11.738 4.350 1.00 95.50 194 THR A O 1
ATOM 1582 N N . ILE A 1 195 ? 2.661 13.575 5.638 1.00 94.81 195 ILE A N 1
ATOM 1583 C CA . ILE A 1 195 ? 3.461 14.428 4.746 1.00 94.81 195 ILE A CA 1
ATOM 1584 C C . ILE A 1 195 ? 4.900 13.907 4.656 1.00 94.81 195 ILE A C 1
ATOM 1586 O O . ILE A 1 195 ? 5.431 13.763 3.557 1.00 94.81 195 ILE A O 1
ATOM 1590 N N . ALA A 1 196 ? 5.519 13.575 5.793 1.00 94.38 196 ALA A N 1
ATOM 1591 C CA . ALA A 1 196 ? 6.869 13.013 5.825 1.00 94.38 196 ALA A CA 1
ATOM 1592 C C . ALA A 1 196 ? 6.940 11.652 5.108 1.00 94.38 196 ALA A C 1
ATOM 1594 O O . ALA A 1 196 ? 7.858 11.411 4.326 1.00 94.38 196 ALA A O 1
ATOM 1595 N N . ALA A 1 197 ? 5.938 10.792 5.313 1.00 94.00 197 ALA A N 1
ATOM 1596 C CA . ALA A 1 197 ? 5.804 9.511 4.630 1.00 94.00 197 ALA A CA 1
ATOM 1597 C C . ALA A 1 197 ? 5.689 9.692 3.110 1.00 94.00 197 ALA A C 1
ATOM 1599 O O . ALA A 1 197 ? 6.406 9.032 2.363 1.00 94.00 197 ALA A O 1
ATOM 1600 N N . PHE A 1 198 ? 4.854 10.623 2.643 1.00 92.31 198 PHE A N 1
ATOM 1601 C CA . PHE A 1 198 ? 4.742 10.932 1.218 1.00 92.31 198 PHE A CA 1
ATOM 1602 C C . PHE A 1 198 ? 6.058 11.470 0.642 1.00 92.31 198 PHE A C 1
ATOM 1604 O O . PHE A 1 198 ? 6.501 11.007 -0.403 1.00 92.31 198 PHE A O 1
ATOM 1611 N N . GLY A 1 199 ? 6.731 12.379 1.356 1.00 89.38 199 GLY A N 1
ATOM 1612 C CA . GLY A 1 199 ? 8.036 12.919 0.954 1.00 89.38 199 GLY A CA 1
ATOM 1613 C C . GLY A 1 199 ? 9.157 11.874 0.883 1.00 89.38 199 GLY A C 1
ATOM 1614 O O . GLY A 1 199 ? 10.175 12.116 0.242 1.00 89.38 199 GLY A O 1
ATOM 1615 N N . SER A 1 200 ? 8.970 10.706 1.507 1.00 89.00 200 SER A N 1
ATOM 1616 C CA . SER A 1 200 ? 9.902 9.579 1.407 1.00 89.00 200 SER A CA 1
ATOM 1617 C C . SER A 1 200 ? 9.721 8.733 0.137 1.00 89.00 200 SER A C 1
ATOM 1619 O O . SER A 1 200 ? 10.602 7.937 -0.190 1.00 89.00 200 SER A O 1
ATOM 1621 N N . LEU A 1 201 ? 8.621 8.918 -0.608 1.00 87.81 201 LEU A N 1
ATOM 1622 C CA . LEU A 1 201 ? 8.363 8.234 -1.876 1.00 87.81 201 LEU A CA 1
ATOM 1623 C C . LEU A 1 201 ? 9.101 8.918 -3.027 1.00 87.81 201 LEU A C 1
ATOM 1625 O O . LEU A 1 201 ? 9.016 10.130 -3.207 1.00 87.81 201 LEU A O 1
ATOM 1629 N N . ASN A 1 202 ? 9.774 8.133 -3.866 1.00 76.62 202 ASN A N 1
ATOM 1630 C CA . ASN A 1 202 ? 10.477 8.657 -5.031 1.00 76.62 202 ASN A CA 1
ATOM 1631 C C . ASN A 1 202 ? 9.643 8.527 -6.303 1.00 76.62 202 ASN A C 1
ATOM 1633 O O . ASN A 1 202 ? 9.889 7.637 -7.109 1.00 76.62 202 ASN A O 1
ATOM 1637 N N . ILE A 1 203 ? 8.664 9.405 -6.499 1.00 68.31 203 ILE A N 1
ATOM 1638 C CA . ILE A 1 203 ? 7.765 9.336 -7.665 1.00 68.31 203 ILE A CA 1
ATOM 1639 C C . ILE A 1 203 ? 8.377 9.877 -8.970 1.00 68.31 203 ILE A C 1
ATOM 1641 O O . ILE A 1 203 ? 7.728 9.821 -10.010 1.00 68.31 203 ILE A O 1
ATOM 1645 N N . PHE A 1 204 ? 9.600 10.418 -8.932 1.00 67.56 204 PHE A N 1
ATOM 1646 C CA . PHE A 1 204 ? 10.229 11.067 -10.091 1.00 67.56 204 PHE A CA 1
ATOM 1647 C C . PHE A 1 204 ? 11.078 10.125 -10.953 1.00 67.56 204 PHE A C 1
ATOM 1649 O O . PHE A 1 204 ? 11.464 10.503 -12.057 1.00 67.56 204 PHE A O 1
ATOM 1656 N N . LEU A 1 205 ? 11.365 8.908 -10.480 1.00 73.31 205 LEU A N 1
ATOM 1657 C CA . LEU A 1 205 ? 11.971 7.868 -11.310 1.00 73.31 205 LEU A CA 1
ATOM 1658 C C . LEU A 1 205 ? 10.891 6.962 -11.903 1.00 73.31 205 LEU A C 1
ATOM 1660 O O . LEU A 1 205 ? 9.971 6.535 -11.217 1.00 73.31 205 LEU A O 1
ATOM 1664 N N . LEU A 1 206 ? 11.024 6.663 -13.194 1.00 71.44 206 LEU A N 1
ATOM 1665 C CA . LEU A 1 206 ? 10.090 5.803 -13.930 1.00 71.44 206 LEU A CA 1
ATOM 1666 C C . LEU A 1 206 ? 10.533 4.335 -13.954 1.00 71.44 206 LEU A C 1
ATOM 1668 O O . LEU A 1 206 ? 9.704 3.445 -14.140 1.00 71.44 206 LEU A O 1
ATOM 1672 N N . ARG A 1 207 ? 11.831 4.081 -13.759 1.00 80.06 207 ARG A N 1
ATOM 1673 C CA . ARG A 1 207 ? 12.422 2.744 -13.672 1.00 80.06 207 ARG A CA 1
ATOM 1674 C C . ARG A 1 207 ? 13.395 2.685 -12.506 1.00 80.06 207 ARG A C 1
ATOM 1676 O O . ARG A 1 207 ? 14.153 3.629 -12.282 1.00 80.06 207 ARG A O 1
ATOM 1683 N N . TYR A 1 208 ? 13.383 1.563 -11.803 1.00 83.50 208 TYR A N 1
ATOM 1684 C CA . TYR A 1 208 ? 14.237 1.308 -10.653 1.00 83.50 208 TYR A CA 1
ATOM 1685 C C . TYR A 1 208 ? 15.057 0.043 -10.883 1.00 83.50 208 TYR A C 1
ATOM 1687 O O . TYR A 1 208 ? 14.588 -0.919 -11.496 1.00 83.50 208 TYR A O 1
ATOM 1695 N N . ASP A 1 209 ? 16.279 0.020 -10.359 1.00 85.19 209 ASP A N 1
ATOM 1696 C CA . ASP A 1 209 ? 16.981 -1.242 -10.157 1.00 85.19 209 ASP A CA 1
ATOM 1697 C C . ASP A 1 209 ? 16.325 -2.031 -9.009 1.00 85.19 209 ASP A C 1
ATOM 1699 O O . ASP A 1 209 ? 15.428 -1.539 -8.324 1.00 85.19 209 ASP A O 1
ATOM 1703 N N . MET A 1 210 ? 16.738 -3.280 -8.793 1.00 84.56 210 MET A N 1
ATOM 1704 C CA . MET A 1 210 ? 16.115 -4.149 -7.784 1.00 84.56 210 MET A CA 1
ATOM 1705 C C . MET A 1 210 ? 16.125 -3.529 -6.375 1.00 84.56 210 MET A C 1
ATOM 1707 O O . MET A 1 210 ? 15.140 -3.624 -5.644 1.00 84.56 210 MET A O 1
ATOM 1711 N N . LEU A 1 211 ? 17.226 -2.872 -6.002 1.00 85.44 211 LEU A N 1
ATOM 1712 C CA . LEU A 1 211 ? 17.377 -2.233 -4.695 1.00 85.44 211 LEU A CA 1
ATOM 1713 C C . LEU A 1 211 ? 16.506 -0.974 -4.573 1.00 85.44 211 LEU A C 1
ATOM 1715 O O . LEU A 1 211 ? 15.843 -0.796 -3.552 1.00 85.44 211 LEU A O 1
ATOM 1719 N N . GLY A 1 212 ? 16.443 -0.140 -5.613 1.00 85.94 212 GLY A N 1
ATOM 1720 C CA . GLY A 1 212 ? 15.539 1.007 -5.668 1.00 85.94 212 GLY A CA 1
ATOM 1721 C C . GLY A 1 212 ? 14.063 0.600 -5.693 1.00 85.94 212 GLY A C 1
ATOM 1722 O O . GLY A 1 212 ? 13.233 1.266 -5.077 1.00 85.94 212 GLY A O 1
ATOM 1723 N N . ALA A 1 213 ? 13.729 -0.523 -6.335 1.00 87.44 213 ALA A N 1
ATOM 1724 C CA . ALA A 1 213 ? 12.377 -1.073 -6.352 1.00 87.44 213 ALA A CA 1
ATOM 1725 C C . ALA A 1 213 ? 11.951 -1.556 -4.959 1.00 87.44 213 ALA A C 1
ATOM 1727 O O . ALA A 1 213 ? 10.840 -1.259 -4.521 1.00 87.44 213 ALA A O 1
ATOM 1728 N N . LEU A 1 214 ? 12.847 -2.236 -4.233 1.00 88.56 214 LEU A N 1
ATOM 1729 C CA . LEU A 1 214 ? 12.617 -2.646 -2.845 1.00 88.56 214 LEU A CA 1
ATOM 1730 C C . LEU A 1 214 ? 12.422 -1.435 -1.924 1.00 88.56 214 LEU A C 1
ATOM 1732 O O . LEU A 1 214 ? 11.495 -1.410 -1.116 1.00 88.56 214 LEU A O 1
ATOM 1736 N N . GLU A 1 215 ? 13.273 -0.419 -2.061 1.00 89.06 215 GLU A N 1
ATOM 1737 C CA . GLU A 1 215 ? 13.156 0.826 -1.304 1.00 89.06 215 GLU A CA 1
ATOM 1738 C C . GLU A 1 215 ? 11.804 1.509 -1.558 1.00 89.06 215 GLU A C 1
ATOM 1740 O O . GLU A 1 215 ? 11.112 1.898 -0.615 1.00 89.06 215 GLU A O 1
ATOM 1745 N N . MET A 1 216 ? 11.396 1.609 -2.825 1.00 89.81 216 MET A N 1
ATOM 1746 C CA . MET A 1 216 ? 10.111 2.189 -3.203 1.00 89.81 216 MET A CA 1
ATOM 1747 C C . MET A 1 216 ? 8.936 1.348 -2.685 1.00 89.81 216 MET A C 1
ATOM 1749 O O . MET A 1 216 ? 7.969 1.913 -2.178 1.00 89.81 216 MET A O 1
ATOM 1753 N N . ALA A 1 217 ? 9.027 0.014 -2.719 1.00 91.19 217 ALA A N 1
ATOM 1754 C CA . ALA A 1 217 ? 8.012 -0.881 -2.159 1.00 91.19 217 ALA A CA 1
ATOM 1755 C C . ALA A 1 217 ? 7.806 -0.642 -0.654 1.00 91.19 217 ALA A C 1
ATOM 1757 O O . ALA A 1 217 ? 6.672 -0.494 -0.198 1.00 91.19 217 ALA A O 1
ATOM 1758 N N . ILE A 1 218 ? 8.903 -0.548 0.108 1.00 92.69 218 ILE A N 1
ATOM 1759 C CA . ILE A 1 218 ? 8.879 -0.261 1.550 1.00 92.69 218 ILE A CA 1
ATOM 1760 C C . ILE A 1 218 ? 8.304 1.133 1.812 1.00 92.69 218 ILE A C 1
ATOM 1762 O O . ILE A 1 218 ? 7.480 1.294 2.712 1.00 92.69 218 ILE A O 1
ATOM 1766 N N . GLY A 1 219 ? 8.692 2.130 1.012 1.00 92.62 219 GLY A N 1
ATOM 1767 C CA . GLY A 1 219 ? 8.149 3.483 1.101 1.00 92.62 219 GLY A CA 1
ATOM 1768 C C . GLY A 1 219 ? 6.633 3.508 0.900 1.00 92.62 219 GLY A C 1
ATOM 1769 O O . GLY A 1 219 ? 5.909 4.031 1.751 1.00 92.62 219 GLY A O 1
ATOM 1770 N N . ILE A 1 220 ? 6.135 2.915 -0.194 1.00 93.00 220 ILE A N 1
ATOM 1771 C CA . ILE A 1 220 ? 4.695 2.879 -0.502 1.00 93.00 220 ILE A CA 1
ATOM 1772 C C . ILE A 1 220 ? 3.946 2.110 0.592 1.00 93.00 220 ILE A C 1
ATOM 1774 O O . ILE A 1 220 ? 2.892 2.568 1.031 1.00 93.00 220 ILE A O 1
ATOM 1778 N N . ALA A 1 221 ? 4.492 0.993 1.084 1.00 92.88 221 ALA A N 1
ATOM 1779 C CA . ALA A 1 221 ? 3.903 0.238 2.189 1.00 92.88 221 ALA A CA 1
ATOM 1780 C C . ALA A 1 221 ? 3.806 1.076 3.476 1.00 92.88 221 ALA A C 1
ATOM 1782 O O . ALA A 1 221 ? 2.746 1.129 4.101 1.00 92.88 221 ALA A O 1
ATOM 1783 N N . GLY A 1 222 ? 4.872 1.798 3.839 1.00 93.81 222 GLY A N 1
ATOM 1784 C CA . GLY A 1 222 ? 4.874 2.718 4.977 1.00 93.81 222 GLY A CA 1
ATOM 1785 C C . GLY A 1 222 ? 3.822 3.822 4.836 1.00 93.81 222 GLY A C 1
ATOM 1786 O O . GLY A 1 222 ? 3.049 4.070 5.763 1.00 93.81 222 GLY A O 1
ATOM 1787 N N . PHE A 1 223 ? 3.718 4.436 3.654 1.00 94.19 223 PHE A N 1
ATOM 1788 C CA . PHE A 1 223 ? 2.688 5.436 3.367 1.00 94.19 223 PHE A CA 1
ATOM 1789 C C . PHE A 1 223 ? 1.266 4.853 3.431 1.00 94.19 223 PHE A C 1
ATOM 1791 O O . PHE A 1 223 ? 0.381 5.460 4.036 1.00 94.19 223 PHE A O 1
ATOM 1798 N N . ALA A 1 224 ? 1.055 3.654 2.881 1.00 92.06 224 ALA A N 1
ATOM 1799 C CA . ALA A 1 224 ? -0.231 2.958 2.884 1.00 92.06 224 ALA A CA 1
ATOM 1800 C C . ALA A 1 224 ? -0.710 2.579 4.296 1.00 92.06 224 ALA A C 1
ATOM 1802 O O . ALA A 1 224 ? -1.912 2.460 4.516 1.00 92.06 224 ALA A O 1
ATOM 1803 N N . VAL A 1 225 ? 0.200 2.427 5.263 1.00 91.88 225 VAL A N 1
ATOM 1804 C CA . VAL A 1 225 ? -0.134 2.228 6.684 1.00 91.88 225 VAL A CA 1
ATOM 1805 C C . VAL A 1 225 ? -0.491 3.546 7.374 1.00 91.88 225 VAL A C 1
ATOM 1807 O O . VAL A 1 225 ? -1.432 3.598 8.168 1.00 91.88 225 VAL A O 1
ATOM 1810 N N . VAL A 1 226 ? 0.248 4.618 7.083 1.00 93.50 226 VAL A N 1
ATOM 1811 C CA . VAL A 1 226 ? 0.096 5.916 7.757 1.00 93.50 226 VAL A CA 1
ATOM 1812 C C . VAL A 1 226 ? -1.130 6.684 7.275 1.00 93.50 226 VAL A C 1
ATOM 1814 O O . VAL A 1 226 ? -1.904 7.169 8.099 1.00 93.50 226 VAL A O 1
ATOM 1817 N N . PHE A 1 227 ? -1.323 6.809 5.960 1.00 92.44 227 PHE A N 1
ATOM 1818 C CA . PHE A 1 227 ? -2.381 7.646 5.385 1.00 92.44 227 PHE A CA 1
ATOM 1819 C C . PHE A 1 227 ? -3.788 7.302 5.922 1.00 92.44 227 PHE A C 1
ATOM 1821 O O . PHE A 1 227 ? -4.508 8.207 6.354 1.00 92.44 227 PHE A O 1
ATOM 1828 N N . PRO A 1 228 ? -4.190 6.021 6.017 1.00 89.75 228 PRO A N 1
ATOM 1829 C CA . PRO A 1 228 ? -5.494 5.650 6.559 1.00 89.75 228 PRO A CA 1
ATOM 1830 C C . PRO A 1 228 ? -5.647 5.920 8.062 1.00 89.75 228 PRO A C 1
ATOM 1832 O O . PRO A 1 228 ? -6.776 6.009 8.539 1.00 89.75 228 PRO A O 1
ATOM 1835 N N . ALA A 1 229 ? -4.553 6.080 8.817 1.00 90.50 229 ALA A N 1
ATOM 1836 C CA . ALA A 1 229 ? -4.596 6.409 10.244 1.00 90.50 229 ALA A CA 1
ATOM 1837 C C . ALA A 1 229 ? -5.076 7.853 10.512 1.00 90.50 229 ALA A C 1
ATOM 1839 O O . ALA A 1 229 ? -5.474 8.184 11.636 1.00 90.50 229 ALA A O 1
ATOM 1840 N N . LEU A 1 230 ? -5.127 8.707 9.481 1.00 91.31 230 LEU A N 1
ATOM 1841 C CA . LEU A 1 230 ? -5.724 10.044 9.564 1.00 91.31 230 LEU A CA 1
ATOM 1842 C C . LEU A 1 230 ? -7.215 10.005 9.900 1.00 91.31 230 LEU A C 1
ATOM 1844 O O . LEU A 1 230 ? -7.689 10.829 10.677 1.00 91.31 230 LEU A O 1
ATOM 1848 N N . PHE A 1 231 ? -7.962 9.040 9.362 1.00 89.00 231 PHE A N 1
ATOM 1849 C CA . PHE A 1 231 ? -9.401 8.932 9.609 1.00 89.00 231 PHE A CA 1
ATOM 1850 C C . PHE A 1 231 ? -9.739 8.649 11.084 1.00 89.00 231 PHE A C 1
ATOM 1852 O O . PHE A 1 231 ? -10.477 9.442 11.676 1.00 89.00 231 PHE A O 1
ATOM 1859 N N . PRO A 1 232 ? -9.212 7.581 11.721 1.00 88.94 232 PRO A N 1
ATOM 1860 C CA . PRO A 1 232 ? -9.478 7.312 13.130 1.00 88.94 232 PRO A CA 1
ATOM 1861 C C . PRO A 1 232 ? -8.916 8.402 14.052 1.00 88.94 232 PRO A C 1
ATOM 1863 O O . PRO A 1 232 ? -9.580 8.769 15.019 1.00 88.94 232 PRO A O 1
ATOM 1866 N N . SER A 1 233 ? -7.750 8.982 13.745 1.00 90.75 233 SER A N 1
ATOM 1867 C CA . SER A 1 233 ? -7.193 10.078 14.555 1.00 90.75 233 SER A CA 1
ATOM 1868 C C . SER A 1 233 ? -8.017 11.369 14.455 1.00 90.75 233 SER A C 1
ATOM 1870 O O . SER A 1 233 ? -8.263 12.012 15.477 1.00 90.75 233 SER A O 1
ATOM 1872 N N . MET A 1 234 ? -8.522 11.723 13.267 1.00 90.25 234 MET A N 1
ATOM 1873 C CA . MET A 1 234 ? -9.451 12.846 13.096 1.00 90.25 234 MET A CA 1
ATOM 1874 C C . MET A 1 234 ? -10.762 12.595 13.838 1.00 90.25 234 MET A C 1
ATOM 1876 O O . MET A 1 234 ? -11.335 13.518 14.415 1.00 90.25 234 MET A O 1
ATOM 1880 N N . HIS A 1 235 ? -11.257 11.357 13.823 1.00 86.06 235 HIS A N 1
ATOM 1881 C CA . HIS A 1 235 ? -12.502 11.036 14.503 1.00 86.06 235 HIS A CA 1
ATOM 1882 C C . HIS A 1 235 ? -12.357 11.168 16.024 1.00 86.06 235 HIS A C 1
ATOM 1884 O O . HIS A 1 235 ? -13.174 11.860 16.620 1.00 86.06 235 HIS A O 1
ATOM 1890 N N . ILE A 1 236 ? -11.268 10.651 16.614 1.00 87.69 236 ILE A N 1
ATOM 1891 C CA . ILE A 1 236 ? -10.897 10.874 18.027 1.00 87.69 236 ILE A CA 1
ATOM 1892 C C . ILE A 1 236 ? -10.835 12.369 18.357 1.00 87.69 236 ILE A C 1
ATOM 1894 O O . ILE A 1 236 ? -11.368 12.798 19.379 1.00 87.69 236 ILE A O 1
ATOM 1898 N N . TYR A 1 237 ? -10.210 13.169 17.488 1.00 87.94 237 TYR A N 1
ATOM 1899 C CA . TYR A 1 237 ? -10.108 14.616 17.674 1.00 87.94 237 TYR A CA 1
ATOM 1900 C C . TYR A 1 237 ? -11.488 15.293 17.721 1.00 87.94 237 TYR A C 1
ATOM 1902 O O . TYR A 1 237 ? -11.722 16.152 18.569 1.00 87.94 237 TYR A O 1
ATOM 1910 N N . LYS A 1 238 ? -12.414 14.885 16.843 1.00 86.00 238 LYS A N 1
ATOM 1911 C CA . LYS A 1 238 ? -13.780 15.431 16.773 1.00 86.00 238 LYS A CA 1
ATOM 1912 C C . LYS A 1 238 ? -14.693 14.949 17.900 1.00 86.00 238 LYS A C 1
ATOM 1914 O O . LYS A 1 238 ? -15.571 15.696 18.306 1.00 86.00 238 LYS A O 1
ATOM 1919 N N . THR A 1 239 ? -14.508 13.726 18.396 1.00 83.06 239 THR A N 1
ATOM 1920 C CA . THR A 1 239 ? -15.317 13.153 19.490 1.00 83.06 239 THR A CA 1
ATOM 1921 C C . THR A 1 239 ? -14.841 13.581 20.876 1.00 83.06 239 THR A C 1
ATOM 1923 O O . THR A 1 239 ? -15.330 13.068 21.879 1.00 83.06 239 THR A O 1
ATOM 1926 N N . ARG A 1 240 ? -13.872 14.496 20.963 1.00 77.69 240 ARG A N 1
ATOM 1927 C CA . ARG A 1 240 ? -13.390 15.024 22.238 1.00 77.69 240 ARG A CA 1
ATOM 1928 C C . ARG A 1 240 ? -14.553 15.667 23.001 1.00 77.69 240 ARG A C 1
ATOM 1930 O O . ARG A 1 240 ? -15.230 16.536 22.460 1.00 77.69 240 ARG A O 1
ATOM 1937 N N . ASN A 1 241 ? -14.744 15.254 24.254 1.00 73.69 241 ASN A N 1
ATOM 1938 C CA . ASN A 1 241 ? -15.855 15.657 25.133 1.00 73.69 241 ASN A CA 1
ATOM 1939 C C . ASN A 1 241 ? -17.241 15.117 24.725 1.00 73.69 241 ASN A C 1
ATOM 1941 O O . ASN A 1 241 ? -18.246 15.574 25.261 1.00 73.69 241 ASN A O 1
ATOM 1945 N N . GLY A 1 242 ? -17.305 14.176 23.780 1.00 79.56 242 GLY A N 1
ATOM 1946 C CA . GLY A 1 242 ? -18.532 13.469 23.423 1.00 79.56 242 GLY A CA 1
ATOM 1947 C C . GLY A 1 242 ? -18.643 12.110 24.112 1.00 79.56 242 GLY A C 1
ATOM 1948 O O . GLY A 1 242 ? -17.668 11.573 24.640 1.00 79.56 242 GLY A O 1
ATOM 1949 N N . GLU A 1 243 ? -19.838 11.533 24.059 1.00 82.25 243 GLU A N 1
ATOM 1950 C CA . GLU A 1 243 ? -20.075 10.151 24.465 1.00 82.25 243 GLU A CA 1
ATOM 1951 C C . GLU A 1 243 ? -19.540 9.173 23.413 1.00 82.25 243 GLU A C 1
ATOM 1953 O O . GLU A 1 243 ? -19.745 9.358 22.209 1.00 82.25 243 GLU A O 1
ATOM 1958 N N . CYS A 1 244 ? -18.876 8.102 23.848 1.00 82.31 244 CYS A N 1
ATOM 1959 C CA . CYS A 1 244 ? -18.496 7.015 22.954 1.00 82.31 244 CYS A CA 1
ATOM 1960 C C . CYS A 1 244 ? -18.541 5.649 23.647 1.00 82.31 244 CYS A C 1
ATOM 1962 O O . CYS A 1 244 ? -18.507 5.542 24.871 1.00 82.31 244 CYS A O 1
ATOM 1964 N N . THR A 1 245 ? -18.660 4.577 22.862 1.00 83.00 245 THR A N 1
ATOM 1965 C CA . THR A 1 245 ? -18.654 3.214 23.406 1.00 83.00 245 THR A CA 1
ATOM 1966 C C . THR A 1 245 ? -17.232 2.765 23.732 1.00 83.00 245 THR A C 1
ATOM 1968 O O . THR A 1 245 ? -16.260 3.159 23.074 1.00 83.00 245 THR A O 1
ATOM 1971 N N . LYS A 1 246 ? -17.092 1.868 24.714 1.00 82.31 246 LYS A N 1
ATOM 1972 C CA . LYS A 1 246 ? -15.785 1.321 25.105 1.00 82.31 246 LYS A CA 1
ATOM 1973 C C . LYS A 1 246 ? -15.081 0.604 23.953 1.00 82.31 246 LYS A C 1
ATOM 1975 O O . LYS A 1 246 ? -13.867 0.755 23.792 1.00 82.31 246 LYS A O 1
ATOM 1980 N N . SER A 1 247 ? -15.808 -0.154 23.123 1.00 79.19 247 SER A N 1
ATOM 1981 C CA . SER A 1 247 ? -15.202 -0.817 21.957 1.00 79.19 247 SER A CA 1
ATOM 1982 C C . SER A 1 247 ? -14.704 0.170 20.909 1.00 79.19 247 SER A C 1
ATOM 1984 O O . SER A 1 247 ? -13.681 -0.091 20.276 1.00 79.19 247 SER A O 1
ATOM 1986 N N . TYR A 1 248 ? -15.391 1.301 20.734 1.00 83.06 248 TYR A N 1
ATOM 1987 C CA . TYR A 1 248 ? -14.934 2.356 19.843 1.00 83.06 248 TYR A CA 1
ATOM 1988 C C . TYR A 1 248 ? -13.643 2.983 20.368 1.00 83.06 248 TYR A C 1
ATOM 1990 O O . TYR A 1 248 ? -12.664 3.047 19.624 1.00 83.06 248 TYR A O 1
ATOM 1998 N N . PHE A 1 249 ? -13.612 3.392 21.639 1.00 86.00 249 PHE A N 1
ATOM 1999 C CA . PHE A 1 249 ? -12.441 4.028 22.240 1.00 86.00 249 PHE A CA 1
ATOM 2000 C C . PHE A 1 249 ? -11.219 3.099 22.186 1.00 86.00 249 PHE A C 1
ATOM 2002 O O . PHE A 1 249 ? -10.235 3.376 21.493 1.00 86.00 249 PHE A O 1
ATOM 2009 N N . THR A 1 250 ? -11.316 1.935 22.831 1.00 85.50 250 THR A N 1
ATOM 2010 C CA . THR A 1 250 ? -10.214 0.964 22.914 1.00 85.50 250 THR A CA 1
ATOM 2011 C C . THR A 1 250 ? -9.818 0.421 21.542 1.00 85.50 250 THR A C 1
ATOM 2013 O O . THR A 1 250 ? -8.629 0.333 21.235 1.00 85.50 250 THR A O 1
ATOM 2016 N N . GLY A 1 251 ? -10.788 0.110 20.677 1.00 83.69 251 GLY A N 1
ATOM 2017 C CA . GLY A 1 251 ? -10.537 -0.413 19.336 1.00 83.69 251 GLY A CA 1
ATOM 2018 C C . GLY A 1 251 ? -9.840 0.594 18.423 1.00 83.69 251 GLY A C 1
ATOM 2019 O O . GLY A 1 251 ? -8.924 0.218 17.692 1.00 83.69 251 GLY A O 1
ATOM 2020 N N . THR A 1 252 ? -10.214 1.874 18.491 1.00 87.88 252 THR A N 1
ATOM 2021 C CA . THR A 1 252 ? -9.601 2.923 17.662 1.00 87.88 252 THR A CA 1
ATOM 2022 C C . THR A 1 252 ? -8.167 3.202 18.099 1.00 87.88 252 THR A C 1
ATOM 2024 O O . THR A 1 252 ? -7.273 3.231 17.255 1.00 87.88 252 THR A O 1
ATOM 2027 N N . TYR A 1 253 ? -7.908 3.327 19.405 1.00 90.25 253 TYR A N 1
ATOM 2028 C CA . TYR A 1 253 ? -6.543 3.496 19.908 1.00 90.25 253 TYR A CA 1
ATOM 2029 C C . TYR A 1 253 ? -5.669 2.265 19.656 1.00 90.25 253 TYR A C 1
ATOM 2031 O O . TYR A 1 253 ? -4.519 2.413 19.249 1.00 90.25 253 TYR A O 1
ATOM 2039 N N . THR A 1 254 ? -6.207 1.054 19.813 1.00 90.00 254 THR A N 1
ATOM 2040 C CA . THR A 1 254 ? -5.470 -0.182 19.496 1.00 90.00 254 THR A CA 1
ATOM 2041 C C . THR A 1 254 ? -5.117 -0.246 18.011 1.00 90.00 254 THR A C 1
ATOM 2043 O O . THR A 1 254 ? -3.988 -0.583 17.663 1.00 90.00 254 THR A O 1
ATOM 2046 N N . LEU A 1 255 ? -6.044 0.132 17.125 1.00 90.00 255 LEU A N 1
ATOM 2047 C CA . LEU A 1 255 ? -5.769 0.219 15.692 1.00 90.00 255 LEU A CA 1
ATOM 2048 C C . LEU A 1 255 ? -4.660 1.235 15.397 1.00 90.00 255 LEU A C 1
ATOM 2050 O O . LEU A 1 255 ? -3.725 0.910 14.669 1.00 90.00 255 LEU A O 1
ATOM 2054 N N . LEU A 1 256 ? -4.734 2.436 15.979 1.00 93.06 256 LEU A N 1
ATOM 2055 C CA . LEU A 1 256 ? -3.689 3.452 15.830 1.00 93.06 256 LEU A CA 1
ATOM 2056 C C . LEU A 1 256 ? -2.330 2.945 16.322 1.00 93.06 256 LEU A C 1
ATOM 2058 O O . LEU A 1 256 ? -1.333 3.174 15.647 1.00 93.06 256 LEU A O 1
ATOM 2062 N N . LEU A 1 257 ? -2.286 2.213 17.440 1.00 94.19 257 LEU A N 1
ATOM 2063 C CA . LEU A 1 257 ? -1.051 1.624 17.960 1.00 94.19 257 LEU A CA 1
ATOM 2064 C C . LEU A 1 257 ? -0.439 0.636 16.964 1.00 94.19 257 LEU A C 1
ATOM 2066 O O . LEU A 1 257 ? 0.744 0.741 16.647 1.00 94.19 257 LEU A O 1
ATOM 2070 N N . VAL A 1 258 ? -1.243 -0.301 16.452 1.00 92.50 258 VAL A N 1
ATOM 2071 C CA . VAL A 1 258 ? -0.789 -1.301 15.473 1.00 92.50 258 VAL A CA 1
ATOM 2072 C C . VAL A 1 258 ? -0.256 -0.617 14.214 1.00 92.50 258 VAL A C 1
ATOM 2074 O O . VAL A 1 258 ? 0.831 -0.956 13.751 1.00 92.50 258 VAL A O 1
ATOM 2077 N N . LEU A 1 259 ? -0.970 0.388 13.693 1.00 93.06 259 LEU A N 1
ATOM 2078 C CA . LEU A 1 259 ? -0.525 1.150 12.524 1.00 93.06 259 LEU A CA 1
ATOM 2079 C C . LEU A 1 259 ? 0.772 1.926 12.806 1.00 93.06 259 LEU A C 1
ATOM 2081 O O . LEU A 1 259 ? 1.665 1.932 11.966 1.00 93.06 259 LEU A O 1
ATOM 2085 N N . SER A 1 260 ? 0.933 2.529 13.988 1.00 94.69 260 SER A N 1
ATOM 2086 C CA . SER A 1 260 ? 2.175 3.222 14.363 1.00 94.69 260 SER A CA 1
ATOM 2087 C C . SER A 1 260 ? 3.366 2.274 14.536 1.00 94.69 260 SER A C 1
ATOM 2089 O O . SER A 1 260 ? 4.486 2.634 14.166 1.00 94.69 260 SER A O 1
ATOM 2091 N N . ILE A 1 261 ? 3.150 1.057 15.047 1.00 95.88 261 ILE A N 1
ATOM 2092 C CA . ILE A 1 261 ? 4.192 0.022 15.135 1.00 95.88 261 ILE A CA 1
ATOM 2093 C C . ILE A 1 261 ? 4.612 -0.419 13.730 1.00 95.88 261 ILE A C 1
ATOM 2095 O O . ILE A 1 261 ? 5.802 -0.414 13.421 1.00 95.88 261 ILE A O 1
ATOM 2099 N N . LEU A 1 262 ? 3.650 -0.735 12.857 1.00 94.56 262 LEU A N 1
ATOM 2100 C CA . LEU A 1 262 ? 3.934 -1.102 11.467 1.00 94.56 262 LEU A CA 1
ATOM 2101 C C . LEU A 1 262 ? 4.664 0.024 10.724 1.00 94.56 262 LEU A C 1
ATOM 2103 O O . LEU A 1 262 ? 5.666 -0.234 10.062 1.00 94.56 262 LEU A O 1
ATOM 2107 N N . ALA A 1 263 ? 4.223 1.274 10.886 1.00 95.44 263 ALA A N 1
ATOM 2108 C CA . ALA A 1 263 ? 4.901 2.439 10.324 1.00 95.44 263 ALA A CA 1
ATOM 2109 C C . ALA A 1 263 ? 6.353 2.535 10.817 1.00 95.44 263 ALA A C 1
ATOM 2111 O O . ALA A 1 263 ? 7.261 2.736 10.017 1.00 95.44 263 ALA A O 1
ATOM 2112 N N . THR A 1 264 ? 6.590 2.316 12.113 1.00 96.62 264 THR A N 1
ATOM 2113 C CA . THR A 1 264 ? 7.942 2.311 12.690 1.00 96.62 264 THR A CA 1
ATOM 2114 C C . THR A 1 264 ? 8.823 1.235 12.062 1.00 96.62 264 THR A C 1
ATOM 2116 O O . THR A 1 264 ? 9.966 1.524 11.713 1.00 96.62 264 THR A O 1
ATOM 2119 N N . LEU A 1 265 ? 8.303 0.020 11.857 1.00 96.62 265 LEU A N 1
ATOM 2120 C CA . LEU A 1 265 ? 9.044 -1.053 11.187 1.00 96.62 265 LEU A CA 1
ATOM 2121 C C . LEU A 1 265 ? 9.412 -0.668 9.747 1.00 96.62 265 LEU A C 1
ATOM 2123 O O . LEU A 1 265 ? 10.580 -0.767 9.370 1.00 96.62 265 LEU A O 1
ATOM 2127 N N . PHE A 1 266 ? 8.450 -0.161 8.967 1.00 96.12 266 PHE A N 1
ATOM 2128 C CA . PHE A 1 266 ? 8.699 0.262 7.587 1.00 96.12 266 PHE A CA 1
ATOM 2129 C C . PHE A 1 266 ? 9.699 1.420 7.499 1.00 96.12 266 PHE A C 1
ATOM 2131 O O . PHE A 1 266 ? 10.635 1.348 6.705 1.00 96.12 266 PHE A O 1
ATOM 2138 N N . PHE A 1 267 ? 9.569 2.459 8.330 1.00 96.50 267 PHE A N 1
ATOM 2139 C CA . PHE A 1 267 ? 10.495 3.595 8.292 1.00 96.50 267 PHE A CA 1
ATOM 2140 C C . PHE A 1 267 ? 11.872 3.271 8.870 1.00 96.50 267 PHE A C 1
ATOM 2142 O O . PHE A 1 267 ? 12.853 3.855 8.419 1.00 96.50 267 PHE A O 1
ATOM 2149 N N . THR A 1 268 ? 11.984 2.302 9.783 1.00 96.06 268 THR A N 1
ATOM 2150 C CA . THR A 1 268 ? 13.292 1.784 10.221 1.00 96.06 268 THR A CA 1
ATOM 2151 C C . THR A 1 268 ? 14.004 1.093 9.061 1.00 96.06 268 THR A C 1
ATOM 2153 O O . THR A 1 268 ? 15.163 1.398 8.782 1.00 96.06 268 THR A O 1
ATOM 2156 N N . ALA A 1 269 ? 13.302 0.208 8.345 1.00 94.38 269 ALA A N 1
ATOM 2157 C CA . ALA A 1 269 ? 13.847 -0.465 7.168 1.00 94.38 269 ALA A CA 1
ATOM 2158 C C . ALA A 1 269 ? 14.221 0.539 6.063 1.00 94.38 269 ALA A C 1
ATOM 2160 O O . ALA A 1 269 ? 15.317 0.469 5.509 1.00 94.38 269 ALA A O 1
ATOM 2161 N N . LEU A 1 270 ? 13.349 1.517 5.790 1.00 93.31 270 LEU A N 1
ATOM 2162 C CA . LEU A 1 270 ? 13.578 2.546 4.775 1.00 93.31 270 LEU A CA 1
ATOM 2163 C C . LEU A 1 270 ? 14.774 3.442 5.113 1.00 93.31 270 LEU A C 1
ATOM 2165 O O . LEU A 1 270 ? 15.599 3.723 4.242 1.00 93.31 270 LEU A O 1
ATOM 2169 N N . PHE A 1 271 ? 14.882 3.875 6.371 1.00 93.31 271 PHE A N 1
ATOM 2170 C CA . PHE A 1 271 ? 16.006 4.676 6.845 1.00 93.31 271 PHE A CA 1
ATOM 2171 C C . PHE A 1 271 ? 17.317 3.886 6.753 1.00 93.31 271 PHE A C 1
ATOM 2173 O O . PHE A 1 271 ? 18.298 4.397 6.216 1.00 93.31 271 PHE A O 1
ATOM 2180 N N . GLY A 1 272 ? 17.319 2.618 7.180 1.00 91.75 272 GLY A N 1
ATOM 2181 C CA . GLY A 1 272 ? 18.477 1.729 7.059 1.00 91.75 272 GLY A CA 1
ATOM 2182 C C . GLY A 1 272 ? 18.957 1.563 5.613 1.00 91.75 272 GLY A C 1
ATOM 2183 O O . GLY A 1 272 ? 20.148 1.719 5.342 1.00 91.75 272 GLY A O 1
ATOM 2184 N N . LEU A 1 273 ? 18.036 1.332 4.669 1.00 90.25 273 LEU A N 1
ATOM 2185 C CA . LEU A 1 273 ? 18.360 1.261 3.238 1.00 90.25 273 LEU A CA 1
ATOM 2186 C C . LEU A 1 273 ? 18.916 2.586 2.702 1.00 90.25 273 LEU A C 1
ATOM 2188 O O . LEU A 1 273 ? 19.904 2.589 1.971 1.00 90.25 273 LEU A O 1
ATOM 2192 N N . ASN A 1 274 ? 18.336 3.720 3.104 1.00 89.94 274 ASN A N 1
ATOM 2193 C CA . ASN A 1 274 ? 18.825 5.037 2.693 1.00 89.94 274 ASN A CA 1
ATOM 2194 C C . ASN A 1 274 ? 20.254 5.303 3.188 1.00 89.94 274 ASN A C 1
ATOM 2196 O O . ASN A 1 274 ? 21.069 5.836 2.434 1.00 89.94 274 ASN A O 1
ATOM 2200 N N . VAL A 1 275 ? 20.590 4.890 4.413 1.00 89.56 275 VAL A N 1
ATOM 2201 C CA . VAL A 1 275 ? 21.963 4.976 4.937 1.00 89.56 275 VAL A CA 1
ATOM 2202 C C . VAL A 1 275 ? 22.924 4.131 4.093 1.00 89.56 275 VAL A C 1
ATOM 2204 O O . VAL A 1 275 ? 23.983 4.627 3.709 1.00 89.56 275 VAL A O 1
ATOM 2207 N N . MET A 1 276 ? 22.545 2.900 3.727 1.00 87.31 276 MET A N 1
ATOM 2208 C CA . MET A 1 276 ? 23.356 2.050 2.839 1.00 87.31 276 MET A CA 1
ATOM 2209 C C . MET A 1 276 ? 23.532 2.645 1.431 1.00 87.31 276 MET A C 1
ATOM 2211 O O . MET A 1 276 ? 24.584 2.498 0.806 1.00 87.31 276 MET A O 1
ATOM 2215 N N . PHE A 1 277 ? 22.527 3.341 0.901 1.00 86.06 277 PHE A N 1
ATOM 2216 C CA . PHE A 1 277 ? 22.655 4.008 -0.395 1.00 86.06 277 PHE A CA 1
ATOM 2217 C C . PHE A 1 277 ? 23.565 5.228 -0.343 1.00 86.06 277 PHE A C 1
ATOM 2219 O O . PHE A 1 277 ? 24.302 5.458 -1.301 1.00 86.06 277 PHE A O 1
ATOM 2226 N N . ILE A 1 278 ? 23.591 5.967 0.768 1.00 85.19 278 ILE A N 1
ATOM 2227 C CA . ILE A 1 278 ? 24.552 7.060 0.958 1.00 85.19 278 ILE A CA 1
ATOM 2228 C C . ILE A 1 278 ? 25.983 6.525 0.947 1.00 85.19 278 ILE A C 1
ATOM 2230 O O . ILE A 1 278 ? 26.816 7.067 0.223 1.00 85.19 278 ILE A O 1
ATOM 2234 N N . THR A 1 279 ? 26.266 5.442 1.679 1.00 82.56 279 THR A N 1
ATOM 2235 C CA . THR A 1 279 ? 27.613 4.842 1.690 1.00 82.56 279 THR A CA 1
ATOM 2236 C C . THR A 1 279 ? 28.022 4.297 0.320 1.00 82.56 279 THR A C 1
ATOM 2238 O O . THR A 1 279 ? 29.208 4.246 0.011 1.00 82.56 279 THR A O 1
ATOM 2241 N N . SER A 1 280 ? 27.045 3.967 -0.529 1.00 81.06 280 SER A N 1
ATOM 2242 C CA . SER A 1 280 ? 27.244 3.512 -1.910 1.00 81.06 280 SER A CA 1
ATOM 2243 C C . SER A 1 280 ? 27.247 4.647 -2.952 1.00 81.06 280 SER A C 1
ATOM 2245 O O . SER A 1 280 ? 27.217 4.374 -4.151 1.00 81.06 280 SER A O 1
ATOM 2247 N N . GLY A 1 281 ? 27.231 5.920 -2.533 1.00 77.44 281 GLY A N 1
ATOM 2248 C CA . GLY A 1 281 ? 27.251 7.084 -3.434 1.00 77.44 281 GLY A CA 1
ATOM 2249 C C . GLY A 1 281 ? 25.927 7.380 -4.154 1.00 77.44 281 GLY A C 1
ATOM 2250 O O . GLY A 1 281 ? 25.900 8.171 -5.091 1.00 77.44 281 GLY A O 1
ATOM 2251 N N . ARG A 1 282 ? 24.820 6.766 -3.724 1.00 74.69 282 ARG A N 1
ATOM 2252 C CA . ARG A 1 282 ? 23.463 6.905 -4.293 1.00 74.69 282 ARG A CA 1
ATOM 2253 C C . ARG A 1 282 ? 22.490 7.599 -3.332 1.00 74.69 282 ARG A C 1
ATOM 2255 O O . ARG A 1 282 ? 21.283 7.367 -3.374 1.00 74.69 282 ARG A O 1
ATOM 2262 N N . GLY A 1 283 ? 23.017 8.415 -2.420 1.00 68.75 283 GLY A N 1
ATOM 2263 C CA . GLY A 1 283 ? 22.227 9.129 -1.420 1.00 68.75 283 GLY A CA 1
ATOM 2264 C C . GLY A 1 283 ? 21.174 10.046 -2.046 1.00 68.75 283 GLY A C 1
ATOM 2265 O O . GLY A 1 283 ? 21.422 10.693 -3.059 1.00 68.75 283 GLY A O 1
ATOM 2266 N N . THR A 1 284 ? 19.997 10.128 -1.425 1.00 72.81 284 THR A N 1
ATOM 2267 C CA . THR A 1 284 ? 18.905 11.005 -1.880 1.00 72.81 284 THR A CA 1
ATOM 2268 C C . THR A 1 284 ? 18.340 11.822 -0.720 1.00 72.81 284 THR A C 1
ATOM 2270 O O . THR A 1 284 ? 18.527 11.469 0.445 1.00 72.81 284 THR A O 1
ATOM 2273 N N . TYR A 1 285 ? 17.592 12.887 -1.026 1.00 75.69 285 TYR A N 1
ATOM 2274 C CA . TYR A 1 285 ? 16.914 13.736 -0.030 1.00 75.69 285 TYR A CA 1
ATOM 2275 C C . TYR A 1 285 ? 15.951 12.962 0.897 1.00 75.69 285 TYR A C 1
ATOM 2277 O O . TYR A 1 285 ? 15.570 13.455 1.959 1.00 75.69 285 TYR A O 1
ATOM 2285 N N . ARG A 1 286 ? 15.592 11.727 0.521 1.00 82.94 286 ARG A N 1
ATOM 2286 C CA . ARG A 1 286 ? 14.634 10.855 1.211 1.00 82.94 286 ARG A CA 1
ATOM 2287 C C . ARG A 1 286 ? 15.079 10.413 2.603 1.00 82.94 286 ARG A C 1
ATOM 2289 O O . ARG A 1 286 ? 14.234 10.043 3.423 1.00 82.94 286 ARG A O 1
ATOM 2296 N N . ILE A 1 287 ? 16.375 10.487 2.914 1.00 88.62 287 ILE A N 1
ATOM 2297 C CA . ILE A 1 287 ? 16.864 10.173 4.261 1.00 88.62 287 ILE A CA 1
ATOM 2298 C C . ILE A 1 287 ? 16.246 11.095 5.320 1.00 88.62 287 ILE A C 1
ATOM 2300 O O . ILE A 1 287 ? 15.870 10.634 6.393 1.00 88.62 287 ILE A O 1
ATOM 2304 N N . ILE A 1 288 ? 16.060 12.380 5.002 1.00 90.25 288 ILE A N 1
ATOM 2305 C CA . ILE A 1 288 ? 15.505 13.353 5.949 1.00 90.25 288 ILE A CA 1
ATOM 2306 C C . ILE A 1 288 ? 14.028 13.044 6.204 1.00 90.25 288 ILE A C 1
ATOM 2308 O O . ILE A 1 288 ? 13.606 12.928 7.353 1.00 90.25 288 ILE A O 1
ATOM 2312 N N . SER A 1 289 ? 13.244 12.851 5.142 1.00 92.31 289 SER A N 1
ATOM 2313 C CA . SER A 1 289 ? 11.823 12.506 5.257 1.00 92.31 289 SER A CA 1
ATOM 2314 C C . SER A 1 289 ? 11.598 11.166 5.960 1.00 92.31 289 SER A C 1
ATOM 2316 O O . SER A 1 289 ? 10.721 11.076 6.816 1.00 92.31 289 SER A O 1
ATOM 2318 N N . SER A 1 290 ? 12.406 10.142 5.656 1.00 92.31 290 SER A N 1
ATOM 2319 C CA . SER A 1 290 ? 12.307 8.826 6.308 1.00 92.31 290 SER A CA 1
ATOM 2320 C C . SER A 1 290 ? 12.689 8.887 7.791 1.00 92.31 290 SER A C 1
ATOM 2322 O O . SER A 1 290 ? 12.011 8.277 8.615 1.00 92.31 290 SER A O 1
ATOM 2324 N N . PHE A 1 291 ? 13.695 9.687 8.157 1.00 94.94 291 PHE A N 1
ATOM 2325 C CA . PHE A 1 291 ? 14.070 9.914 9.552 1.00 94.94 291 PHE A CA 1
ATOM 2326 C C . PHE A 1 291 ? 12.975 10.646 10.338 1.00 94.94 291 PHE A C 1
ATOM 2328 O O . PHE A 1 291 ? 12.600 10.212 11.426 1.00 94.94 291 PHE A O 1
ATOM 2335 N N . ILE A 1 292 ? 12.416 11.726 9.780 1.00 95.12 292 ILE A N 1
ATOM 2336 C CA . ILE A 1 292 ? 11.303 12.453 10.408 1.00 95.12 292 ILE A CA 1
ATOM 2337 C C . ILE A 1 292 ? 10.104 11.517 10.600 1.00 95.12 292 ILE A C 1
ATOM 2339 O O . ILE A 1 292 ? 9.513 11.492 11.681 1.00 95.12 292 ILE A O 1
ATOM 2343 N N . ALA A 1 293 ? 9.769 10.719 9.582 1.00 95.81 293 ALA A N 1
ATOM 2344 C CA . ALA A 1 293 ? 8.682 9.753 9.663 1.00 95.81 293 ALA A CA 1
ATOM 2345 C C . ALA A 1 293 ? 8.926 8.695 10.754 1.00 95.81 293 ALA A C 1
ATOM 2347 O O . ALA A 1 293 ? 8.018 8.406 11.531 1.00 95.81 293 ALA A O 1
ATOM 2348 N N . LEU A 1 294 ? 10.156 8.187 10.878 1.00 97.00 294 LEU A N 1
ATOM 2349 C CA . LEU A 1 294 ? 10.549 7.241 11.924 1.00 97.00 294 LEU A CA 1
ATOM 2350 C C . LEU A 1 294 ? 10.408 7.834 13.335 1.00 97.00 294 LEU A C 1
ATOM 2352 O O . LEU A 1 294 ? 9.803 7.226 14.216 1.00 97.00 294 LEU A O 1
ATOM 2356 N N . VAL A 1 295 ? 10.944 9.036 13.566 1.00 96.88 295 VAL A N 1
ATOM 2357 C CA . VAL A 1 295 ? 10.868 9.689 14.885 1.00 96.88 295 VAL A CA 1
ATOM 2358 C C . VAL A 1 295 ? 9.411 9.939 15.277 1.00 96.88 295 VAL A C 1
ATOM 2360 O O . VAL A 1 295 ? 9.008 9.657 16.410 1.00 96.88 295 VAL A O 1
ATOM 2363 N N . LEU A 1 296 ? 8.596 10.421 14.335 1.00 96.00 296 LEU A N 1
ATOM 2364 C CA . LEU A 1 296 ? 7.173 10.657 14.566 1.00 96.00 296 LEU A CA 1
ATOM 2365 C C . LEU A 1 296 ? 6.402 9.357 14.816 1.00 96.00 296 LEU A C 1
ATOM 2367 O O . LEU A 1 296 ? 5.567 9.331 15.720 1.00 96.00 296 LEU A O 1
ATOM 2371 N N . SER A 1 297 ? 6.673 8.278 14.075 1.00 96.62 297 SER A N 1
ATOM 2372 C CA . SER A 1 297 ? 5.971 7.003 14.267 1.00 96.62 297 SER A CA 1
ATOM 2373 C C . SER A 1 297 ? 6.249 6.402 15.648 1.00 96.62 297 SER A C 1
ATOM 2375 O O . SER A 1 297 ? 5.309 5.967 16.317 1.00 96.62 297 SER A O 1
ATOM 2377 N N . VAL A 1 298 ? 7.502 6.465 16.118 1.00 96.75 298 VAL A N 1
ATOM 2378 C CA . VAL A 1 298 ? 7.895 6.034 17.472 1.00 96.75 298 VAL A CA 1
ATOM 2379 C C . VAL A 1 298 ? 7.203 6.886 18.534 1.00 96.75 298 VAL A C 1
ATOM 2381 O O . VAL A 1 298 ? 6.596 6.354 19.466 1.00 96.75 298 VAL A O 1
ATOM 2384 N N . PHE A 1 299 ? 7.247 8.212 18.386 1.00 96.19 299 PHE A N 1
ATOM 2385 C CA . PHE A 1 299 ? 6.632 9.129 19.343 1.00 96.19 299 PHE A CA 1
ATOM 2386 C C . PHE A 1 299 ? 5.117 8.912 19.467 1.00 96.19 299 PHE A C 1
ATOM 2388 O O . PHE A 1 299 ? 4.582 8.868 20.577 1.00 96.19 299 PHE A O 1
ATOM 2395 N N . ILE A 1 300 ? 4.420 8.731 18.340 1.00 95.31 300 ILE A N 1
ATOM 2396 C CA . ILE A 1 300 ? 2.982 8.437 18.325 1.00 95.31 300 ILE A CA 1
ATOM 2397 C C . ILE A 1 300 ? 2.699 7.079 18.978 1.00 95.31 300 ILE A C 1
ATOM 2399 O O . ILE A 1 300 ? 1.785 6.999 19.799 1.00 95.31 300 ILE A O 1
ATOM 2403 N N . ALA A 1 301 ? 3.484 6.037 18.680 1.00 95.38 301 ALA A N 1
ATOM 2404 C CA . ALA A 1 301 ? 3.296 4.707 19.264 1.00 95.38 301 ALA A CA 1
ATOM 2405 C C . ALA A 1 301 ? 3.369 4.743 20.801 1.00 95.38 301 ALA A C 1
ATOM 2407 O O . ALA A 1 301 ? 2.448 4.277 21.472 1.00 95.38 301 ALA A O 1
ATOM 2408 N N . ILE A 1 302 ? 4.407 5.380 21.359 1.00 94.62 302 ILE A N 1
ATOM 2409 C CA . ILE A 1 302 ? 4.576 5.553 22.814 1.00 94.62 302 ILE A CA 1
ATOM 2410 C C . ILE A 1 302 ? 3.375 6.294 23.412 1.00 94.62 302 ILE A C 1
ATOM 2412 O O . ILE A 1 302 ? 2.847 5.929 24.466 1.00 94.62 302 ILE A O 1
ATOM 2416 N N . ARG A 1 303 ? 2.919 7.346 22.731 1.00 92.81 303 ARG A N 1
ATOM 2417 C CA . ARG A 1 303 ? 1.824 8.190 23.200 1.00 92.81 303 ARG A CA 1
ATOM 2418 C C . ARG A 1 303 ? 0.489 7.452 23.234 1.00 92.81 303 ARG A C 1
ATOM 2420 O O . ARG A 1 303 ? -0.217 7.520 24.236 1.00 92.81 303 ARG A O 1
ATOM 2427 N N . VAL A 1 304 ? 0.173 6.711 22.175 1.00 92.69 304 VAL A N 1
ATOM 2428 C CA . VAL A 1 304 ? -1.027 5.871 22.099 1.00 92.69 304 VAL A CA 1
ATOM 2429 C C . VAL A 1 304 ? -0.972 4.746 23.137 1.00 92.69 304 VAL A C 1
ATOM 2431 O O . VAL A 1 304 ? -1.959 4.509 23.831 1.00 92.69 304 VAL A O 1
ATOM 2434 N N . GLN A 1 305 ? 0.185 4.102 23.317 1.00 92.38 305 GLN A N 1
ATOM 2435 C CA . GLN A 1 305 ? 0.370 3.058 24.329 1.00 92.38 305 GLN A CA 1
ATOM 2436 C C . GLN A 1 305 ? 0.127 3.586 25.751 1.00 92.38 305 GLN A C 1
ATOM 2438 O O . GLN A 1 305 ? -0.503 2.910 26.569 1.00 92.38 305 GLN A O 1
ATOM 2443 N N . LYS A 1 306 ? 0.562 4.818 26.045 1.00 90.75 306 LYS A N 1
ATOM 2444 C CA . LYS A 1 306 ? 0.278 5.466 27.329 1.00 90.75 306 LYS A CA 1
ATOM 2445 C C . LYS A 1 306 ? -1.228 5.647 27.549 1.00 90.75 306 LYS A C 1
ATOM 2447 O O . LYS A 1 306 ? -1.703 5.339 28.633 1.00 90.75 306 LYS A O 1
ATOM 2452 N N . ILE A 1 307 ? -1.982 6.072 26.534 1.00 89.31 307 ILE A N 1
ATOM 2453 C CA . ILE A 1 307 ? -3.443 6.250 26.639 1.00 89.31 307 ILE A CA 1
ATOM 2454 C C . ILE A 1 307 ? -4.139 4.907 26.894 1.00 89.31 307 ILE A C 1
ATOM 2456 O O . ILE A 1 307 ? -4.943 4.801 27.813 1.00 89.31 307 ILE A O 1
ATOM 2460 N N . ILE A 1 308 ? -3.773 3.860 26.149 1.00 88.00 308 ILE A N 1
ATOM 2461 C CA . ILE A 1 308 ? -4.349 2.516 26.329 1.00 88.00 308 ILE A CA 1
ATOM 2462 C C . ILE A 1 308 ? -4.042 1.956 27.726 1.00 88.00 308 ILE A C 1
ATOM 2464 O O . ILE A 1 308 ? -4.896 1.325 28.340 1.00 88.00 308 ILE A O 1
ATOM 2468 N N . SER A 1 309 ? -2.833 2.178 28.249 1.00 87.00 309 SER A N 1
ATOM 2469 C CA . SER A 1 309 ? -2.465 1.681 29.584 1.00 87.00 309 SER A CA 1
ATOM 2470 C C . SER A 1 309 ? -3.146 2.426 30.735 1.00 87.00 309 SER A C 1
ATOM 2472 O O . SER A 1 309 ? -3.293 1.843 31.804 1.00 87.00 309 SER A O 1
ATOM 2474 N N . LEU A 1 310 ? -3.566 3.679 30.529 1.00 85.19 310 LEU A N 1
ATOM 2475 C CA . LEU A 1 310 ? -4.354 4.438 31.504 1.00 85.19 310 LEU A CA 1
ATOM 2476 C C . LEU A 1 310 ? -5.808 3.956 31.582 1.00 85.19 310 LEU A C 1
ATOM 2478 O O . LEU A 1 310 ? -6.362 3.967 32.666 1.00 85.19 310 LEU A O 1
ATOM 2482 N N . GLU A 1 311 ? -6.390 3.490 30.475 1.00 77.75 311 GLU A N 1
ATOM 2483 C CA . GLU A 1 311 ? -7.758 2.937 30.439 1.00 77.75 311 GLU A CA 1
ATOM 2484 C C . GLU A 1 311 ? -7.873 1.543 31.083 1.00 77.75 311 GLU A C 1
ATOM 2486 O O . GLU A 1 311 ? -8.940 1.131 31.529 1.00 77.75 311 GLU A O 1
ATOM 2491 N N . ASN A 1 312 ? -6.779 0.777 31.102 1.00 68.75 312 ASN A N 1
ATOM 2492 C CA . ASN A 1 312 ? -6.754 -0.563 31.696 1.00 68.75 312 ASN A CA 1
ATOM 2493 C C . ASN A 1 312 ? -6.513 -0.556 33.219 1.00 68.75 312 ASN A C 1
ATOM 2495 O O . ASN A 1 312 ? -6.425 -1.635 33.807 1.00 68.75 312 ASN A O 1
ATOM 2499 N N . LYS A 1 313 ? -6.339 0.621 33.832 1.00 57.06 313 LYS A N 1
ATOM 2500 C CA . LYS A 1 313 ? -6.129 0.809 35.273 1.00 57.06 313 LYS A CA 1
ATOM 2501 C C . LYS A 1 313 ? -7.393 1.338 35.927 1.00 57.06 313 LYS A C 1
ATOM 2503 O O . LYS A 1 313 ? -7.662 0.880 37.056 1.00 57.06 313 LYS A O 1
#

Radius of gyration: 22.73 Å; chains: 1; bounding box: 54×36×74 Å